Protein AF-J4H2G1-F1 (afdb_monomer_lite)

Sequence (214 aa):
MMHPLAFWAVCFGIFSVEATSQPKVLIASPAALASQYALTTSTSLAFPTATLAPSDTEDFIVSSWNLNAERIEYGSADLAFVPDPFTNASSSTTSSAATASSTPPSPVLRVTYPSGSYSHDTGGAQFYALWNASNSTGAQFTSMLLTYEVAFDSDFDWVKGGKLPGLRGGADAYGCSGGQRANGSNCFSTRVMWRPEGEGEGMSRSCLLLYGAF

Radius of gyration: 25.21 Å; chains: 1; bounding box: 84×79×48 Å

InterPro domains:
  IPR048958 Polysaccharide lyase 14 [PF21294] (106-201)

pLDDT: mean 73.9, std 22.82, range [26.17, 98.12]

Foldseek 3Di:
DDDDDDDDDDDPPPPPPPPDDDPPPPQQDPVRVCVVVVPDDDDDQDADLDKFQLVVQQVCCLVGQQWDVSGWQEQSNQKIFDQDPCPPVVPPDDDDDDPPDPRGHGTDIGWDQDPPADDGRNGGTGTHRDDDPPDPPRDDDQKDKDADDDDDPPPDACDAKDWDDWDKDADAPPAADPPRNDPPHHMHTFIWMAGGPRRIDGDDDNIDIGRDDD

Structure (mmCIF, N/CA/C/O backbone):
data_AF-J4H2G1-F1
#
_entry.id   AF-J4H2G1-F1
#
loop_
_atom_site.group_PDB
_atom_site.id
_atom_site.type_symbol
_atom_site.label_atom_id
_atom_site.label_alt_id
_atom_site.label_comp_id
_atom_site.label_asym_id
_atom_site.label_entity_id
_atom_site.label_seq_id
_atom_site.pdbx_PDB_ins_code
_atom_site.Cartn_x
_atom_site.Cartn_y
_atom_site.Cartn_z
_atom_site.occupancy
_atom_site.B_iso_or_equiv
_atom_site.auth_seq_id
_atom_site.auth_comp_id
_atom_site.auth_asym_id
_atom_site.auth_atom_id
_atom_site.pdbx_PDB_model_num
ATOM 1 N N . MET A 1 1 ? 60.837 -55.707 32.747 1.00 42.81 1 MET A N 1
ATOM 2 C CA . MET A 1 1 ? 60.857 -54.236 32.888 1.00 42.81 1 MET A CA 1
ATOM 3 C C . MET A 1 1 ? 59.511 -53.730 32.377 1.00 42.81 1 MET A C 1
ATOM 5 O O . MET A 1 1 ? 59.323 -53.584 31.178 1.00 42.81 1 MET A O 1
ATOM 9 N N . MET A 1 2 ? 58.520 -53.675 33.270 1.00 34.34 2 MET A N 1
ATOM 10 C CA . MET A 1 2 ? 57.122 -53.361 32.950 1.00 34.34 2 MET A CA 1
ATOM 11 C C . MET A 1 2 ? 56.914 -51.859 33.155 1.00 34.34 2 MET A C 1
ATOM 13 O O . MET A 1 2 ? 57.242 -51.346 34.221 1.00 34.34 2 MET A O 1
ATOM 17 N N . HIS A 1 3 ? 56.427 -51.166 32.128 1.00 36.00 3 HIS A N 1
ATOM 18 C CA . HIS A 1 3 ? 56.081 -49.747 32.204 1.00 36.00 3 HIS A CA 1
ATOM 19 C C . HIS A 1 3 ? 54.625 -49.598 32.677 1.00 36.00 3 HIS A C 1
ATOM 21 O O . HIS A 1 3 ? 53.775 -50.376 32.235 1.00 36.00 3 HIS A O 1
ATOM 27 N N . PRO A 1 4 ? 54.314 -48.636 33.561 1.00 38.31 4 PRO A N 1
ATOM 28 C CA . PRO A 1 4 ? 52.957 -48.423 34.048 1.00 38.31 4 PRO A CA 1
ATOM 29 C C . PRO A 1 4 ? 52.077 -47.775 32.969 1.00 38.31 4 PRO A C 1
ATOM 31 O O . PRO A 1 4 ? 52.453 -46.775 32.358 1.00 38.31 4 PRO A O 1
ATOM 34 N N . LEU A 1 5 ? 50.887 -48.339 32.758 1.00 36.03 5 LEU A N 1
ATOM 35 C CA . LEU A 1 5 ? 49.811 -47.730 31.977 1.00 36.03 5 LEU A CA 1
ATOM 36 C C . LEU A 1 5 ? 49.091 -46.697 32.855 1.00 36.03 5 LEU A C 1
ATOM 38 O O . LEU A 1 5 ? 48.520 -47.043 33.888 1.00 36.03 5 LEU A O 1
ATOM 42 N N . ALA A 1 6 ? 49.132 -45.429 32.450 1.00 38.03 6 ALA A N 1
ATOM 43 C CA . ALA A 1 6 ? 48.374 -44.356 33.080 1.00 38.03 6 ALA A CA 1
ATOM 44 C C . ALA A 1 6 ? 46.902 -44.424 32.640 1.00 38.03 6 ALA A C 1
ATOM 46 O O . ALA A 1 6 ? 46.594 -44.315 31.454 1.00 38.03 6 ALA A O 1
ATOM 47 N N . PHE A 1 7 ? 45.992 -44.586 33.600 1.00 30.78 7 PHE A N 1
ATOM 48 C CA . PHE A 1 7 ? 44.554 -44.424 33.397 1.00 30.78 7 PHE A CA 1
ATOM 49 C C . PHE A 1 7 ? 44.217 -42.933 33.286 1.00 30.78 7 PHE A C 1
ATOM 51 O O . PHE A 1 7 ? 44.461 -42.175 34.222 1.00 30.78 7 PHE A O 1
ATOM 58 N N . TRP A 1 8 ? 43.625 -42.516 32.168 1.00 31.25 8 TRP A N 1
ATOM 59 C CA . TRP A 1 8 ? 42.952 -41.222 32.053 1.00 31.25 8 TRP A CA 1
ATOM 60 C C . TRP A 1 8 ? 41.447 -41.457 32.181 1.00 31.25 8 TRP A C 1
ATOM 62 O O . TRP A 1 8 ? 40.825 -42.064 31.311 1.00 31.25 8 TRP A O 1
ATOM 72 N N . ALA A 1 9 ? 40.867 -41.007 33.292 1.00 34.28 9 ALA A N 1
ATOM 73 C CA . ALA A 1 9 ? 39.424 -40.947 33.466 1.00 34.28 9 ALA A CA 1
ATOM 74 C C . ALA A 1 9 ? 38.876 -39.793 32.614 1.00 34.28 9 ALA A C 1
ATOM 76 O O . ALA A 1 9 ? 39.147 -38.626 32.891 1.00 34.28 9 ALA A O 1
ATOM 77 N N . VAL A 1 10 ? 38.117 -40.109 31.565 1.00 35.47 10 VAL A N 1
ATOM 78 C CA . VAL A 1 10 ? 37.341 -39.110 30.824 1.00 35.47 10 VAL A CA 1
ATOM 79 C C . VAL A 1 10 ? 36.051 -38.871 31.606 1.00 35.47 10 VAL A C 1
ATOM 81 O O . VAL A 1 10 ? 35.150 -39.708 31.602 1.00 35.47 10 VAL A O 1
ATOM 84 N N . CYS A 1 11 ? 35.968 -37.743 32.313 1.00 32.41 11 CYS A N 1
ATOM 85 C CA . CYS A 1 11 ? 34.707 -37.267 32.873 1.00 32.41 11 CYS A CA 1
ATOM 86 C C . CYS A 1 11 ? 33.744 -36.937 31.725 1.00 32.41 11 CYS A C 1
ATOM 88 O O . CYS A 1 11 ? 33.940 -35.957 31.008 1.00 32.41 11 CYS A O 1
ATOM 90 N N . PHE A 1 12 ? 32.682 -37.727 31.571 1.00 33.88 12 PHE A N 1
ATOM 91 C CA . PHE A 1 12 ? 31.509 -37.322 30.802 1.00 33.88 12 PHE A CA 1
ATOM 92 C C . PHE A 1 12 ? 30.766 -36.243 31.595 1.00 33.88 12 PHE A C 1
ATOM 94 O O . PHE A 1 12 ? 29.957 -36.537 32.473 1.00 33.88 12 PHE A O 1
ATOM 101 N N . GLY A 1 13 ? 31.074 -34.978 31.313 1.00 32.09 13 GLY A N 1
ATOM 102 C CA . GLY A 1 13 ? 30.243 -33.862 31.743 1.00 32.09 13 GLY A CA 1
ATOM 103 C C . GLY A 1 13 ? 28.931 -33.897 30.967 1.00 32.09 13 GLY A C 1
ATOM 104 O O . GLY A 1 13 ? 28.903 -33.566 29.784 1.00 32.09 13 GLY A O 1
ATOM 105 N N . ILE A 1 14 ? 27.849 -34.313 31.623 1.00 39.72 14 ILE A N 1
ATOM 106 C CA . ILE A 1 14 ? 26.492 -34.071 31.137 1.00 39.72 14 ILE A CA 1
ATOM 107 C C . ILE A 1 14 ? 26.280 -32.557 31.224 1.00 39.72 14 ILE A C 1
ATOM 109 O O . ILE A 1 14 ? 26.027 -32.017 32.298 1.00 39.72 14 ILE A O 1
ATOM 113 N N . PHE A 1 15 ? 26.427 -31.858 30.100 1.00 33.66 15 PHE A N 1
ATOM 114 C CA . PHE A 1 15 ? 25.895 -30.509 29.969 1.00 33.66 15 PHE A CA 1
ATOM 115 C C . PHE A 1 15 ? 24.380 -30.640 29.835 1.00 33.66 15 PHE A C 1
ATOM 117 O O . PHE A 1 15 ? 23.862 -30.936 28.759 1.00 33.66 15 PHE A O 1
ATOM 124 N N . SER A 1 16 ? 23.666 -30.447 30.943 1.00 36.09 16 SER A N 1
ATOM 125 C CA . SER A 1 16 ? 22.248 -30.111 30.888 1.00 36.09 16 SER A CA 1
ATOM 126 C C . SER A 1 16 ? 22.129 -28.793 30.130 1.00 36.09 16 SER A C 1
ATOM 128 O O . SER A 1 16 ? 22.463 -27.735 30.659 1.00 36.09 16 SER A O 1
ATOM 130 N N . VAL A 1 17 ? 21.702 -28.854 28.868 1.00 40.03 17 VAL A N 1
ATOM 131 C CA . VAL A 1 17 ? 21.223 -27.673 28.151 1.00 40.03 17 VAL A CA 1
ATOM 132 C C . VAL A 1 17 ? 19.886 -27.328 28.786 1.00 40.03 17 VAL A C 1
ATOM 134 O O . VAL A 1 17 ? 18.844 -27.884 28.447 1.00 40.03 17 VAL A O 1
ATOM 137 N N . GLU A 1 18 ? 19.943 -26.466 29.791 1.00 40.34 18 GLU A N 1
ATOM 138 C CA . GLU A 1 18 ? 18.767 -25.819 30.339 1.00 40.34 18 GLU A CA 1
ATOM 139 C C . GLU A 1 18 ? 18.151 -25.005 29.198 1.00 40.34 18 GLU A C 1
ATOM 141 O O . GLU A 1 18 ? 18.805 -24.134 28.616 1.00 40.34 18 GLU A O 1
ATOM 146 N N . ALA A 1 19 ? 16.932 -25.376 28.800 1.00 43.78 19 ALA A N 1
ATOM 147 C CA . ALA A 1 19 ? 16.177 -24.688 27.768 1.00 43.78 19 ALA A CA 1
ATOM 148 C C . ALA A 1 19 ? 15.958 -23.246 28.232 1.00 43.78 19 ALA A C 1
ATOM 150 O O . ALA A 1 19 ? 15.038 -22.945 28.991 1.00 43.78 19 ALA A O 1
ATOM 151 N N . THR A 1 20 ? 16.849 -22.356 27.805 1.00 40.06 20 THR A N 1
ATOM 152 C CA . THR A 1 20 ? 16.687 -20.925 27.993 1.00 40.06 20 THR A CA 1
ATOM 153 C C . THR A 1 20 ? 15.426 -20.568 27.230 1.00 40.06 20 THR A C 1
ATOM 155 O O . THR A 1 20 ? 15.331 -20.793 26.020 1.00 40.06 20 THR A O 1
ATOM 158 N N . SER A 1 21 ? 14.419 -20.089 27.958 1.00 47.81 21 SER A N 1
ATOM 159 C CA . SER A 1 21 ? 13.243 -19.482 27.360 1.00 47.81 21 SER A CA 1
ATOM 160 C C . SER A 1 21 ? 13.722 -18.514 26.283 1.00 47.81 21 SER A C 1
ATOM 162 O O . SER A 1 21 ? 14.571 -17.656 26.536 1.00 47.81 21 SER A O 1
ATOM 164 N N . GLN A 1 22 ? 13.232 -18.712 25.057 1.00 45.78 22 GLN A N 1
ATOM 165 C CA . GLN A 1 22 ? 13.474 -17.789 23.954 1.00 45.78 22 GLN A CA 1
ATOM 166 C C . GLN A 1 22 ? 13.241 -16.371 24.490 1.00 45.78 22 GLN A C 1
ATOM 168 O O . GLN A 1 22 ? 12.189 -16.146 25.106 1.00 45.78 22 GLN A O 1
ATOM 173 N N . PRO A 1 23 ? 14.197 -15.433 24.348 1.00 43.44 23 PRO A N 1
ATOM 174 C CA . PRO A 1 23 ? 13.987 -14.087 24.840 1.00 43.44 23 PRO A CA 1
ATOM 175 C C . PRO A 1 23 ? 12.703 -13.582 24.193 1.00 43.44 23 PRO A C 1
ATOM 177 O O . PRO A 1 23 ? 12.588 -13.567 22.968 1.00 43.44 23 PRO A O 1
ATOM 180 N N . LYS A 1 24 ? 11.716 -13.221 25.020 1.00 40.34 24 LYS A N 1
ATOM 181 C CA . LYS A 1 24 ? 10.515 -12.518 24.577 1.00 40.34 24 LYS A CA 1
ATOM 182 C C . LYS A 1 24 ? 11.009 -11.279 23.842 1.00 40.34 24 LYS A C 1
ATOM 184 O O . LYS A 1 24 ? 11.444 -10.321 24.478 1.00 40.34 24 LYS A O 1
ATOM 189 N N . VAL A 1 25 ? 11.030 -11.341 22.514 1.00 43.75 25 VAL A N 1
ATOM 190 C CA . VAL A 1 25 ? 11.482 -10.239 21.672 1.00 43.75 25 VAL A CA 1
ATOM 191 C C . VAL A 1 25 ? 10.508 -9.102 21.936 1.00 43.75 25 VAL A C 1
ATOM 193 O O . VAL A 1 25 ? 9.356 -9.147 21.513 1.00 43.75 25 VAL A O 1
ATOM 196 N N . LEU A 1 26 ? 10.941 -8.114 22.715 1.00 50.00 26 LEU A N 1
ATOM 197 C CA . LEU A 1 26 ? 10.191 -6.884 22.897 1.00 50.00 26 LEU A CA 1
ATOM 198 C C . LEU A 1 26 ? 10.210 -6.175 21.544 1.00 50.00 26 LEU A C 1
ATOM 200 O O . LEU A 1 26 ? 11.212 -5.571 21.165 1.00 50.00 26 LEU A O 1
ATOM 204 N N . ILE A 1 27 ? 9.125 -6.315 20.783 1.00 59.94 27 ILE A N 1
ATOM 205 C CA . ILE A 1 27 ? 8.899 -5.511 19.586 1.00 59.94 27 ILE A CA 1
ATOM 206 C C . ILE A 1 27 ? 8.795 -4.067 20.079 1.00 59.94 27 ILE A C 1
ATOM 208 O O . ILE A 1 27 ? 7.843 -3.709 20.772 1.00 59.94 27 ILE A O 1
ATOM 212 N N . ALA A 1 28 ? 9.818 -3.259 19.802 1.00 76.06 28 ALA A N 1
ATOM 213 C CA . ALA A 1 28 ? 9.778 -1.839 20.112 1.00 76.06 28 ALA A CA 1
ATOM 214 C C . ALA A 1 28 ? 8.602 -1.211 19.352 1.00 76.06 28 ALA A C 1
ATOM 216 O O . ALA A 1 28 ? 8.393 -1.505 18.174 1.00 76.06 28 ALA A O 1
ATOM 217 N N . SER A 1 29 ? 7.816 -0.370 20.025 1.00 85.06 29 SER A N 1
ATOM 218 C CA . SER A 1 29 ? 6.710 0.317 19.362 1.00 85.06 29 SER A CA 1
ATOM 219 C C . SER A 1 29 ? 7.245 1.224 18.245 1.00 85.06 29 SER A C 1
ATOM 221 O O . SER A 1 29 ? 8.380 1.708 18.341 1.00 85.06 29 SER A O 1
ATOM 223 N N . PRO A 1 30 ? 6.438 1.528 17.213 1.00 86.00 30 PRO A N 1
ATOM 224 C CA . PRO A 1 30 ? 6.823 2.486 16.178 1.00 86.00 30 PRO A CA 1
ATOM 225 C C . PRO A 1 30 ? 7.343 3.813 16.750 1.00 86.00 30 PRO A C 1
ATOM 227 O O . PRO A 1 30 ? 8.352 4.331 16.287 1.00 86.00 30 PRO A O 1
ATOM 230 N N . ALA A 1 31 ? 6.717 4.319 17.819 1.00 86.69 31 ALA A N 1
ATOM 231 C CA . ALA A 1 31 ? 7.136 5.542 18.503 1.00 86.69 31 ALA A CA 1
ATOM 232 C C . ALA A 1 31 ? 8.496 5.409 19.215 1.00 86.69 31 ALA A C 1
ATOM 234 O O . ALA A 1 31 ? 9.297 6.346 19.200 1.00 86.69 31 ALA A O 1
ATOM 235 N N . ALA A 1 32 ? 8.779 4.248 19.817 1.00 88.19 32 ALA A N 1
ATOM 236 C CA . ALA A 1 32 ? 10.076 3.978 20.433 1.00 88.19 32 ALA A CA 1
ATOM 237 C C . ALA A 1 32 ? 11.188 3.925 19.375 1.00 88.19 32 ALA A C 1
ATOM 239 O O . ALA A 1 32 ? 12.243 4.523 19.572 1.00 88.19 32 ALA A O 1
ATOM 240 N N . LEU A 1 33 ? 10.927 3.282 18.231 1.00 88.94 33 LEU A N 1
ATOM 241 C CA . LEU A 1 33 ? 11.869 3.225 17.109 1.00 88.94 33 LEU A CA 1
ATOM 242 C C . LEU A 1 33 ? 12.067 4.614 16.494 1.00 88.94 33 LEU A C 1
ATOM 244 O O . LEU A 1 33 ? 13.200 5.058 16.347 1.00 88.94 33 LEU A O 1
ATOM 248 N N . ALA A 1 34 ? 10.993 5.360 16.235 1.00 89.75 34 ALA A N 1
ATOM 249 C CA . ALA A 1 34 ? 11.094 6.733 15.744 1.00 89.75 34 ALA A CA 1
ATOM 250 C C . ALA A 1 34 ? 11.956 7.613 16.666 1.00 89.75 34 ALA A C 1
ATOM 252 O O . ALA A 1 34 ? 12.841 8.320 16.186 1.00 89.75 34 ALA A O 1
ATOM 253 N N . SER A 1 35 ? 11.767 7.502 17.985 1.00 89.38 35 SER A N 1
ATOM 254 C CA . SER A 1 35 ? 12.574 8.230 18.972 1.00 89.38 35 SER A CA 1
ATOM 255 C C . SER A 1 35 ? 14.040 7.788 18.960 1.00 89.38 35 SER A C 1
ATOM 257 O O . SER A 1 35 ? 14.936 8.629 18.981 1.00 89.38 35 SER A O 1
ATOM 259 N N . GLN A 1 36 ? 14.296 6.478 18.881 1.00 91.50 36 GLN A N 1
ATOM 260 C CA . GLN A 1 36 ? 15.646 5.907 18.832 1.00 91.50 36 GLN A CA 1
ATOM 261 C C . GLN A 1 36 ? 16.444 6.397 17.616 1.00 91.50 36 GLN A C 1
ATOM 263 O O . GLN A 1 36 ? 17.645 6.636 17.731 1.00 91.50 36 GLN A O 1
ATOM 268 N N . TYR A 1 37 ? 15.785 6.557 16.467 1.00 87.50 37 TYR A N 1
ATOM 269 C CA . TYR A 1 37 ? 16.408 7.000 15.216 1.00 87.50 37 TYR A CA 1
ATOM 270 C C . TYR A 1 37 ? 16.250 8.502 14.950 1.00 87.50 37 TYR A C 1
ATOM 272 O O . TYR A 1 37 ? 16.534 8.953 13.842 1.00 87.50 37 TYR A O 1
ATOM 280 N N . ALA A 1 38 ? 15.813 9.273 15.953 1.00 91.75 38 ALA A N 1
ATOM 281 C CA . ALA A 1 38 ? 15.605 10.717 15.858 1.00 91.75 38 ALA A CA 1
ATOM 282 C C . ALA A 1 38 ? 14.729 11.139 14.656 1.00 91.75 38 ALA A C 1
ATOM 284 O O . ALA A 1 38 ? 14.970 12.170 14.028 1.00 91.75 38 ALA A O 1
ATOM 285 N N . LEU A 1 39 ? 13.701 10.346 14.330 1.00 88.56 39 LEU A N 1
ATOM 286 C CA . LEU A 1 39 ? 12.728 10.686 13.293 1.00 88.56 39 LEU A CA 1
ATOM 287 C C . LEU A 1 39 ? 11.792 11.777 13.825 1.00 88.56 39 LEU A C 1
ATOM 289 O O . LEU A 1 39 ? 11.062 11.571 14.792 1.00 88.56 39 LEU A O 1
ATOM 293 N N . THR A 1 40 ? 11.829 12.953 13.204 1.00 86.62 40 THR A N 1
ATOM 294 C CA . THR A 1 40 ? 11.190 14.172 13.733 1.00 86.62 40 THR A CA 1
ATOM 295 C C . THR A 1 40 ? 9.801 14.450 13.176 1.00 86.62 40 THR A C 1
ATOM 297 O O . THR A 1 40 ? 9.081 15.286 13.715 1.00 86.62 40 THR A O 1
ATOM 300 N N . THR A 1 41 ? 9.420 13.780 12.090 1.00 86.62 41 THR A N 1
ATOM 301 C CA . THR A 1 41 ? 8.132 13.982 11.420 1.00 86.62 41 THR A CA 1
ATOM 302 C C . THR A 1 41 ? 7.445 12.634 11.246 1.00 86.62 41 THR A C 1
ATOM 304 O O . THR A 1 41 ? 8.103 11.624 11.005 1.00 86.62 41 THR A O 1
ATOM 307 N N . SER A 1 42 ? 6.119 12.620 11.359 1.00 86.62 42 SER A N 1
ATOM 308 C CA . SER A 1 42 ? 5.281 11.452 11.089 1.00 86.62 42 SER A CA 1
ATOM 309 C C . SER A 1 42 ? 4.063 11.867 10.270 1.00 86.62 42 SER A C 1
ATOM 311 O O . SER A 1 42 ? 3.660 13.030 10.290 1.00 86.62 42 SER A O 1
ATOM 313 N N . THR A 1 43 ? 3.505 10.917 9.531 1.00 87.69 43 THR A N 1
ATOM 314 C CA . THR A 1 43 ? 2.241 11.061 8.812 1.00 87.69 43 THR A CA 1
ATOM 315 C C . THR A 1 43 ? 1.563 9.695 8.729 1.00 87.69 43 THR A C 1
ATOM 317 O O . THR A 1 43 ? 2.200 8.667 8.975 1.00 87.69 43 THR A O 1
ATOM 320 N N . SER A 1 44 ? 0.287 9.677 8.367 1.00 90.38 44 SER A N 1
ATOM 321 C CA . SER A 1 44 ? -0.473 8.462 8.088 1.00 90.38 44 SER A CA 1
ATOM 322 C C . SER A 1 44 ? -1.365 8.660 6.867 1.00 90.38 44 SER A C 1
ATOM 324 O O . SER A 1 44 ? -1.747 9.779 6.525 1.00 90.38 44 SER A O 1
ATOM 326 N N . LEU A 1 45 ? -1.699 7.557 6.199 1.00 92.19 45 LEU A N 1
ATOM 327 C CA . LEU A 1 45 ? -2.740 7.557 5.179 1.00 92.19 45 LEU A CA 1
ATOM 328 C C . LEU A 1 45 ? -4.092 7.597 5.891 1.00 92.19 45 LEU A C 1
ATOM 330 O O . LEU A 1 45 ? -4.392 6.715 6.694 1.00 92.19 45 LEU A O 1
ATOM 334 N N . ALA A 1 46 ? -4.883 8.638 5.642 1.00 92.06 46 ALA A N 1
ATOM 335 C CA . ALA A 1 46 ? -6.188 8.790 6.274 1.00 92.06 46 ALA A CA 1
ATOM 336 C C . ALA A 1 46 ? -7.164 7.732 5.743 1.0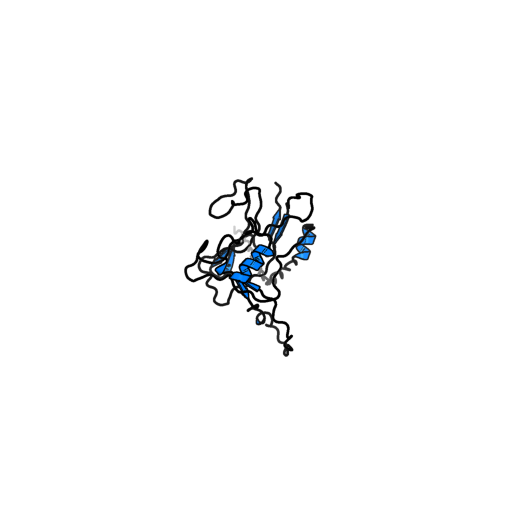0 92.06 46 ALA A C 1
ATOM 338 O O . ALA A 1 46 ? -7.242 7.517 4.538 1.00 92.06 46 ALA A O 1
ATOM 339 N N . PHE A 1 47 ? -7.910 7.078 6.629 1.00 94.69 47 PHE A N 1
ATOM 340 C CA . PHE A 1 47 ? -8.950 6.116 6.254 1.00 94.69 47 PHE A CA 1
ATOM 341 C C . PHE A 1 47 ? -10.326 6.798 6.312 1.00 94.69 47 PHE A C 1
ATOM 343 O O . PHE A 1 47 ? -10.510 7.722 7.114 1.00 94.69 47 PHE A O 1
ATOM 350 N N . PRO A 1 48 ? -11.298 6.381 5.482 1.00 94.81 48 PRO A N 1
ATOM 351 C CA . PRO A 1 48 ? -12.654 6.903 5.554 1.00 94.81 48 PRO A CA 1
ATOM 352 C C . PRO A 1 48 ? -13.341 6.428 6.839 1.00 94.81 48 PRO A C 1
ATOM 354 O O . PRO A 1 48 ? -12.960 5.431 7.452 1.00 94.81 48 PRO A O 1
ATOM 357 N N . THR A 1 49 ? -14.401 7.124 7.242 1.00 92.81 49 THR A N 1
ATOM 358 C CA . THR A 1 49 ? -15.215 6.746 8.411 1.00 92.81 49 THR A CA 1
ATOM 359 C C . THR A 1 49 ? -16.273 5.687 8.095 1.00 92.81 49 THR A C 1
ATOM 361 O O . THR A 1 49 ? -16.893 5.152 9.012 1.00 92.81 49 THR A O 1
ATOM 364 N N . ALA A 1 50 ? -16.488 5.380 6.815 1.00 94.19 50 ALA A N 1
ATOM 365 C CA . ALA A 1 50 ? -17.454 4.402 6.330 1.00 94.19 50 ALA A CA 1
ATOM 366 C C . ALA A 1 50 ? -16.838 3.516 5.240 1.00 94.19 50 ALA A C 1
ATOM 368 O O . ALA A 1 50 ? -15.834 3.868 4.622 1.00 94.19 50 ALA A O 1
ATOM 369 N N . THR A 1 51 ? -17.449 2.356 5.016 1.00 96.38 51 THR A N 1
ATOM 370 C CA . THR A 1 51 ? -17.080 1.448 3.927 1.00 96.38 51 THR A CA 1
ATOM 371 C C . THR A 1 51 ? -17.347 2.099 2.577 1.00 96.38 51 THR A C 1
ATOM 373 O O . THR A 1 51 ? -18.367 2.771 2.423 1.00 96.38 51 THR A O 1
ATOM 376 N N . LEU A 1 52 ? -16.488 1.844 1.598 1.00 97.88 52 LEU A N 1
ATOM 377 C CA . LEU A 1 52 ? -16.577 2.400 0.253 1.00 97.88 52 LEU A CA 1
ATOM 378 C C . LEU A 1 52 ? -16.523 1.266 -0.773 1.00 97.88 52 LEU A C 1
ATOM 380 O O . LEU A 1 52 ? -15.709 0.347 -0.657 1.00 97.88 52 LEU A O 1
ATOM 384 N N . ALA A 1 53 ? -17.391 1.336 -1.784 1.00 97.88 53 ALA A N 1
ATOM 385 C CA . ALA A 1 53 ? -17.313 0.465 -2.954 1.00 97.88 53 ALA A CA 1
ATOM 386 C C . ALA A 1 53 ? -16.040 0.779 -3.774 1.00 97.88 53 ALA A C 1
ATOM 388 O O . ALA A 1 53 ? -15.403 1.803 -3.517 1.00 97.88 53 ALA A O 1
ATOM 389 N N . PRO A 1 54 ? -15.647 -0.054 -4.756 1.00 97.00 54 PRO A N 1
ATOM 390 C CA . PRO A 1 54 ? -14.400 0.165 -5.490 1.00 97.00 54 PRO A CA 1
ATOM 391 C C . PRO A 1 54 ? -14.271 1.534 -6.169 1.00 97.00 54 PRO A C 1
ATOM 393 O O . PRO A 1 54 ? -13.237 2.177 -6.018 1.00 97.00 54 PRO A O 1
ATOM 396 N N . SER A 1 55 ? -15.327 2.032 -6.827 1.00 96.25 55 SER A N 1
ATOM 397 C CA . SER A 1 55 ? -15.314 3.371 -7.445 1.00 96.25 55 SER A CA 1
ATOM 398 C C . SER A 1 55 ? -15.068 4.476 -6.417 1.00 96.25 55 SER A C 1
ATOM 400 O O . SER A 1 55 ? -14.184 5.308 -6.587 1.00 96.25 55 SER A O 1
ATOM 402 N N . ASP A 1 56 ? -15.795 4.434 -5.301 1.00 98.12 56 ASP A N 1
ATOM 403 C CA . ASP A 1 56 ? -15.699 5.454 -4.254 1.00 98.12 56 ASP A CA 1
ATOM 404 C C . ASP A 1 56 ? -14.367 5.343 -3.490 1.00 98.12 56 ASP A C 1
ATOM 406 O O . ASP A 1 56 ? -13.846 6.325 -2.965 1.00 98.12 56 ASP A O 1
ATOM 410 N N . THR A 1 57 ? -13.803 4.133 -3.426 1.00 98.12 57 THR A N 1
ATOM 411 C CA . THR A 1 57 ? -12.483 3.862 -2.845 1.00 98.12 57 THR A CA 1
ATOM 412 C C . THR A 1 57 ? -11.380 4.485 -3.690 1.00 98.12 57 THR A C 1
ATOM 414 O O . THR A 1 57 ? -10.473 5.099 -3.129 1.00 98.12 57 THR A O 1
ATOM 417 N N . GLU A 1 58 ? -11.458 4.360 -5.017 1.00 97.56 58 GLU A N 1
ATOM 418 C CA . GLU A 1 58 ? -10.536 5.022 -5.941 1.00 97.56 58 GLU A CA 1
ATOM 419 C C . GLU A 1 58 ? -10.586 6.543 -5.767 1.00 97.56 58 GLU A C 1
ATOM 421 O O . GLU A 1 58 ? -9.548 7.152 -5.489 1.00 97.56 58 GLU A O 1
ATOM 426 N N . ASP A 1 59 ? -11.782 7.136 -5.815 1.00 97.88 59 ASP A N 1
ATOM 427 C CA . ASP A 1 59 ? -11.975 8.580 -5.636 1.00 97.88 59 ASP A CA 1
ATOM 428 C C . ASP A 1 59 ? -11.414 9.070 -4.289 1.00 97.88 59 ASP A C 1
ATOM 430 O O . ASP A 1 59 ? -10.715 10.090 -4.211 1.00 97.88 59 ASP A O 1
ATOM 434 N N . PHE A 1 60 ? -11.672 8.327 -3.208 1.00 97.94 60 PHE A N 1
ATOM 435 C CA . PHE A 1 60 ? -11.159 8.652 -1.879 1.00 97.94 60 PHE A CA 1
ATOM 436 C C . PHE A 1 60 ? -9.629 8.578 -1.812 1.00 97.94 60 PHE A C 1
ATOM 438 O O . PHE A 1 60 ? -8.988 9.508 -1.319 1.00 97.94 60 PHE A O 1
ATOM 445 N N . ILE A 1 61 ? -9.029 7.490 -2.302 1.00 96.88 61 ILE A N 1
ATOM 446 C CA . ILE A 1 61 ? -7.576 7.289 -2.258 1.00 96.88 61 ILE A CA 1
ATOM 447 C C . ILE A 1 61 ? -6.866 8.363 -3.089 1.00 96.88 61 ILE A C 1
ATOM 449 O O . ILE A 1 61 ? -5.922 8.989 -2.600 1.00 96.88 61 ILE A O 1
ATOM 453 N N . VAL A 1 62 ? -7.330 8.616 -4.316 1.00 96.06 62 VAL A N 1
ATOM 454 C CA . VAL A 1 62 ? -6.732 9.615 -5.214 1.00 96.06 62 VAL A CA 1
ATOM 455 C C . VAL A 1 62 ? -6.791 11.012 -4.596 1.00 96.06 62 VAL A C 1
ATOM 457 O O . VAL A 1 62 ? -5.793 11.732 -4.623 1.00 96.06 62 VAL A O 1
ATOM 460 N N . SER A 1 63 ? -7.916 11.374 -3.972 1.00 95.44 63 SER A N 1
ATOM 461 C CA . SER A 1 63 ? -8.085 12.690 -3.342 1.00 95.44 63 SER A CA 1
ATOM 462 C C . SER A 1 63 ? -7.368 12.845 -1.995 1.00 95.44 63 SER A C 1
ATOM 464 O O . SER A 1 63 ? -6.997 13.963 -1.635 1.00 95.44 63 SER A O 1
ATOM 466 N N . SER A 1 64 ? -7.150 11.757 -1.248 1.00 93.44 64 SER A N 1
ATOM 467 C CA . SER A 1 64 ? -6.699 11.833 0.152 1.00 93.44 64 SER A CA 1
ATOM 468 C C . SER A 1 64 ? -5.245 11.419 0.377 1.00 93.44 64 SER A C 1
ATOM 470 O O . SER A 1 64 ? -4.648 11.823 1.375 1.00 93.44 64 SER A O 1
ATOM 472 N N . TRP A 1 65 ? -4.662 10.581 -0.488 1.00 93.44 65 TRP A N 1
ATOM 473 C CA . TRP A 1 65 ? -3.364 9.930 -0.223 1.00 93.44 65 TRP A CA 1
ATOM 474 C C . TRP A 1 65 ? -2.177 10.553 -0.966 1.00 93.44 65 TRP A C 1
ATOM 476 O O . TRP A 1 65 ? -1.072 10.012 -0.902 1.00 93.44 65 TRP A O 1
ATOM 486 N N . ASN A 1 66 ? -2.383 11.696 -1.635 1.00 91.50 66 ASN A N 1
ATOM 487 C CA . ASN A 1 66 ? -1.351 12.436 -2.374 1.00 91.50 66 ASN A CA 1
ATOM 488 C C . ASN A 1 66 ? -0.526 11.513 -3.290 1.00 91.50 66 ASN A C 1
ATOM 490 O O . ASN A 1 66 ? 0.684 11.328 -3.116 1.00 91.50 66 ASN A O 1
ATOM 494 N N . LEU A 1 67 ? -1.209 10.852 -4.224 1.00 91.19 67 LEU A N 1
ATOM 495 C CA . LEU A 1 67 ? -0.579 9.862 -5.086 1.00 91.19 67 LEU A CA 1
ATOM 496 C C . LEU A 1 67 ? 0.311 10.511 -6.151 1.00 91.19 67 LEU A C 1
ATOM 498 O O . LEU A 1 67 ? -0.000 11.563 -6.707 1.00 91.19 67 LEU A O 1
ATOM 502 N N . ASN A 1 68 ? 1.410 9.838 -6.486 1.00 87.56 68 ASN A N 1
ATOM 503 C CA . ASN A 1 68 ? 2.233 10.188 -7.633 1.00 87.56 68 ASN A CA 1
ATOM 504 C C . ASN A 1 68 ? 1.381 10.179 -8.901 1.00 87.56 68 ASN A C 1
ATOM 506 O O . ASN A 1 68 ? 0.719 9.184 -9.197 1.00 87.56 68 ASN A O 1
ATOM 510 N N . ALA A 1 69 ? 1.444 11.274 -9.658 1.00 88.62 69 ALA A N 1
ATOM 511 C CA . ALA A 1 69 ? 0.636 11.479 -10.854 1.00 88.62 69 ALA A CA 1
ATOM 512 C C . ALA A 1 69 ? -0.880 11.294 -10.625 1.00 88.62 69 ALA A C 1
ATOM 514 O O . ALA A 1 69 ? -1.586 10.926 -11.562 1.00 88.62 69 ALA A O 1
ATOM 515 N N . GLU A 1 70 ? -1.337 11.539 -9.388 1.00 92.62 70 GLU A N 1
ATOM 516 C CA . GLU A 1 70 ? -2.748 11.649 -8.996 1.00 92.62 70 GLU A CA 1
ATOM 517 C C . GLU A 1 70 ? -3.603 10.451 -9.436 1.00 92.62 70 GLU A C 1
ATOM 519 O O . GLU A 1 70 ? -4.757 10.601 -9.825 1.00 92.62 70 GLU A O 1
ATOM 524 N N . ARG A 1 71 ? -3.030 9.240 -9.401 1.00 93.75 71 ARG A N 1
ATOM 525 C CA . ARG A 1 71 ? -3.738 8.023 -9.811 1.00 93.75 71 ARG A CA 1
ATOM 526 C C . ARG A 1 71 ? -3.278 6.777 -9.068 1.00 93.75 71 ARG A C 1
ATOM 528 O O . ARG A 1 71 ? -2.130 6.683 -8.626 1.00 93.75 71 ARG A O 1
ATOM 535 N N . ILE A 1 72 ? -4.153 5.778 -9.050 1.00 94.62 72 ILE A N 1
ATOM 536 C CA . ILE A 1 72 ? -3.772 4.378 -8.852 1.00 94.62 72 ILE A CA 1
ATOM 537 C C . ILE A 1 72 ? -3.221 3.868 -10.188 1.00 94.62 72 ILE A C 1
ATOM 539 O O . ILE A 1 72 ? -3.806 4.118 -11.237 1.00 94.62 72 ILE A O 1
ATOM 543 N N . GLU A 1 73 ? -2.055 3.220 -10.185 1.00 92.50 73 GLU A N 1
ATOM 544 C CA . GLU A 1 73 ? -1.431 2.766 -11.432 1.00 92.50 73 GLU A CA 1
ATOM 545 C C . GLU A 1 73 ? -2.197 1.597 -12.042 1.00 92.50 73 GLU A C 1
ATOM 547 O O . GLU A 1 73 ? -2.448 1.625 -13.241 1.00 92.50 73 GLU A O 1
ATOM 552 N N . TYR A 1 74 ? -2.568 0.618 -11.211 1.00 92.81 74 TYR A N 1
ATOM 553 C CA . TYR A 1 74 ? -3.253 -0.614 -11.602 1.00 92.81 74 TYR A CA 1
ATOM 554 C C . TYR A 1 74 ? -4.121 -1.132 -10.448 1.00 92.81 74 TYR A C 1
ATOM 556 O O . TYR A 1 74 ? -3.773 -0.932 -9.276 1.00 92.81 74 TYR A O 1
ATOM 564 N N . GLY A 1 75 ? -5.200 -1.847 -10.780 1.00 94.25 75 GLY A N 1
ATOM 565 C CA . GLY A 1 75 ? -5.994 -2.604 -9.803 1.00 94.25 75 GLY A CA 1
ATOM 566 C C . GLY A 1 75 ? -6.923 -1.780 -8.905 1.00 94.25 75 GLY A C 1
ATOM 567 O O . GLY A 1 75 ? -7.224 -2.199 -7.790 1.00 94.25 75 GLY A O 1
ATOM 568 N N . SER A 1 76 ? -7.398 -0.610 -9.352 1.00 95.12 76 SER A N 1
ATOM 569 C CA . SER A 1 76 ? -8.356 0.185 -8.560 1.00 95.12 76 SER A CA 1
ATOM 570 C C . SER A 1 76 ? -9.660 -0.574 -8.281 1.00 95.12 76 SER A C 1
ATOM 572 O O . SER A 1 76 ? -10.194 -0.501 -7.177 1.00 95.12 76 SER A O 1
ATOM 574 N N . ALA A 1 77 ? -10.113 -1.398 -9.231 1.00 95.50 77 ALA A N 1
ATOM 575 C CA . ALA A 1 77 ? -11.291 -2.254 -9.085 1.00 95.50 77 ALA A CA 1
ATOM 576 C C . ALA A 1 77 ? -11.151 -3.346 -8.004 1.00 95.50 77 ALA A C 1
ATOM 578 O O . ALA A 1 77 ? -12.164 -3.851 -7.518 1.00 95.50 77 ALA A O 1
ATOM 579 N N . ASP A 1 78 ? -9.922 -3.700 -7.615 1.00 96.06 78 ASP A N 1
ATOM 580 C CA . ASP A 1 78 ? -9.645 -4.709 -6.588 1.00 96.06 78 ASP A CA 1
ATOM 581 C C . ASP A 1 78 ? -9.607 -4.121 -5.167 1.00 96.06 78 ASP A C 1
ATOM 583 O O . ASP A 1 78 ? -9.527 -4.876 -4.189 1.00 96.06 78 ASP A O 1
ATOM 587 N N . LEU A 1 79 ? -9.679 -2.793 -5.034 1.00 97.19 79 LEU A N 1
ATOM 588 C CA . LEU A 1 79 ? -9.660 -2.084 -3.759 1.00 97.19 79 LEU A CA 1
ATOM 589 C C . LEU A 1 79 ? -11.072 -1.795 -3.255 1.00 97.19 79 LEU A C 1
ATOM 591 O O . LEU A 1 79 ? -11.947 -1.383 -4.009 1.00 97.19 79 LEU A O 1
ATOM 595 N N . ALA A 1 80 ? -11.287 -1.965 -1.953 1.00 97.94 80 ALA A N 1
ATOM 596 C CA . ALA A 1 80 ? -12.494 -1.490 -1.284 1.00 97.94 80 ALA A CA 1
ATOM 597 C C . ALA A 1 80 ? -12.215 -1.204 0.194 1.00 97.94 80 ALA A C 1
ATOM 599 O O . ALA A 1 80 ? -11.503 -1.975 0.842 1.00 97.94 80 ALA A O 1
ATOM 600 N N . PHE A 1 81 ? -12.826 -0.160 0.756 1.00 97.81 81 PHE A N 1
ATOM 601 C CA . PHE A 1 81 ? -12.909 -0.032 2.212 1.00 97.81 81 PHE A CA 1
ATOM 602 C C . PHE A 1 81 ? -14.077 -0.865 2.736 1.00 97.81 81 PHE A C 1
ATOM 604 O O . PHE A 1 81 ? -15.232 -0.603 2.408 1.00 97.81 81 PHE A O 1
ATOM 611 N N . VAL A 1 82 ? -13.789 -1.866 3.562 1.00 95.56 82 VAL A N 1
ATOM 612 C CA . VAL A 1 82 ? -14.771 -2.843 4.068 1.00 95.56 82 VAL A CA 1
ATOM 613 C C . VAL A 1 82 ? -14.780 -2.860 5.597 1.00 95.56 82 VAL A C 1
ATOM 615 O O . VAL A 1 82 ? -13.836 -2.351 6.202 1.00 95.56 82 VAL A O 1
ATOM 618 N N . PRO A 1 83 ? -15.815 -3.417 6.257 1.00 93.56 83 PRO A N 1
ATOM 619 C CA . PRO A 1 83 ? -15.761 -3.630 7.700 1.00 93.56 83 PRO A CA 1
ATOM 620 C C . PRO A 1 83 ? -14.582 -4.543 8.036 1.00 93.56 83 PRO A C 1
ATOM 622 O O . PRO A 1 83 ? -14.361 -5.511 7.312 1.00 93.56 83 PRO A O 1
ATOM 625 N N . ASP A 1 84 ? -13.860 -4.259 9.119 1.00 89.56 84 ASP A N 1
ATOM 626 C CA . ASP A 1 84 ? -12.751 -5.106 9.566 1.00 89.56 84 ASP A CA 1
ATOM 627 C C . ASP A 1 84 ? -13.234 -6.541 9.886 1.00 89.56 84 ASP A C 1
ATOM 629 O O . ASP A 1 84 ? -13.958 -6.74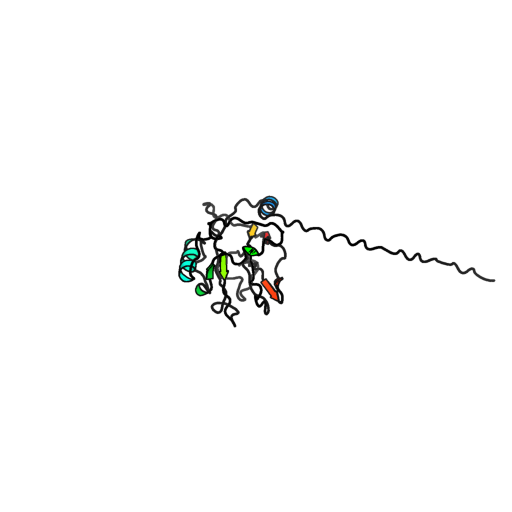6 10.875 1.00 89.56 84 ASP A O 1
ATOM 633 N N . PRO A 1 85 ? -12.852 -7.551 9.074 1.00 86.38 85 PRO A N 1
ATOM 634 C CA . PRO A 1 85 ? -13.301 -8.923 9.274 1.00 86.38 85 PRO A CA 1
ATOM 635 C C . PRO A 1 85 ? -12.545 -9.634 10.410 1.00 86.38 85 PRO A C 1
ATOM 637 O O . PRO A 1 85 ? -12.969 -10.706 10.843 1.00 86.38 85 PRO A O 1
ATOM 640 N N . PHE A 1 86 ? -11.472 -9.040 10.948 1.00 82.88 86 PHE A N 1
ATOM 641 C CA . PHE A 1 86 ? -10.618 -9.627 11.988 1.00 82.88 86 PHE A CA 1
ATOM 642 C C . PHE A 1 86 ? -10.945 -9.131 13.409 1.00 82.88 86 PHE A C 1
ATOM 644 O O . PHE A 1 86 ? -10.283 -9.518 14.375 1.00 82.88 86 PHE A O 1
ATOM 651 N N . THR A 1 87 ? -12.024 -8.360 13.576 1.00 72.19 87 THR A N 1
ATOM 652 C CA . THR A 1 87 ? -12.484 -7.787 14.862 1.00 72.19 87 THR A CA 1
ATOM 653 C C . THR A 1 87 ? -12.755 -8.810 15.973 1.00 72.19 87 THR A C 1
ATOM 655 O O . THR A 1 87 ? -12.721 -8.459 17.152 1.00 72.19 87 THR A O 1
ATOM 658 N N . ASN A 1 88 ? -12.964 -10.086 15.629 1.00 54.28 88 ASN A N 1
ATOM 659 C CA . ASN A 1 88 ? -13.176 -11.182 16.584 1.00 54.28 88 ASN A CA 1
ATOM 660 C C . ASN A 1 88 ? -11.920 -12.030 16.874 1.00 54.28 88 ASN A C 1
ATOM 662 O O . ASN A 1 88 ? -11.982 -12.926 17.713 1.00 54.28 88 ASN A O 1
ATOM 666 N N . ALA A 1 89 ? -10.781 -11.779 16.220 1.00 49.22 89 ALA A N 1
ATOM 667 C CA . ALA A 1 89 ? -9.575 -12.603 16.378 1.00 49.22 89 ALA A CA 1
ATOM 668 C C . ALA A 1 89 ? -8.668 -12.173 17.551 1.00 49.22 89 ALA A C 1
ATOM 670 O O . ALA A 1 89 ? -7.764 -12.911 17.932 1.00 49.22 89 ALA A O 1
ATOM 671 N N . SER A 1 90 ? -8.923 -11.011 18.168 1.00 40.69 90 SER A N 1
ATOM 672 C CA . SER A 1 90 ? -8.141 -10.511 19.315 1.00 40.69 90 SER A CA 1
ATOM 673 C C . SER A 1 90 ? -8.660 -11.001 20.683 1.00 40.69 90 SER A C 1
ATOM 675 O O . SER A 1 90 ? -8.069 -10.728 21.726 1.00 40.69 90 SER A O 1
ATOM 677 N N . SER A 1 91 ? -9.755 -11.768 20.719 1.00 40.78 91 SER A N 1
ATOM 678 C CA . SER A 1 91 ? -10.392 -12.239 21.957 1.00 40.78 91 SER A CA 1
ATOM 679 C C . SER A 1 91 ? -10.190 -13.737 22.218 1.00 40.78 91 SER A C 1
ATOM 681 O O . SER A 1 91 ? -11.103 -14.437 22.645 1.00 40.78 91 SER A O 1
ATOM 683 N N . SER A 1 92 ? -8.959 -14.242 22.087 1.00 37.16 92 SER A N 1
ATOM 684 C CA . SER A 1 92 ? -8.556 -15.506 22.734 1.00 37.16 92 SER A CA 1
ATOM 685 C C . SER A 1 92 ? -8.083 -15.283 24.180 1.00 37.16 92 SER A C 1
ATOM 687 O O . SER A 1 92 ? -7.112 -15.887 24.634 1.00 37.16 92 SER A O 1
ATOM 689 N N . THR A 1 93 ? -8.751 -14.389 24.913 1.00 35.88 93 THR A N 1
ATOM 690 C CA . THR A 1 93 ? -8.667 -14.324 26.375 1.00 35.88 93 THR A CA 1
ATOM 691 C C . THR A 1 93 ? -10.085 -14.251 26.916 1.00 35.88 93 THR A C 1
ATOM 693 O O . THR A 1 93 ? -10.845 -13.337 26.608 1.00 35.88 93 THR A O 1
ATOM 696 N N . THR A 1 94 ? -10.442 -15.264 27.690 1.00 42.16 94 THR A N 1
ATOM 697 C CA . THR A 1 94 ? -11.714 -15.445 28.378 1.00 42.16 94 THR A CA 1
ATOM 698 C C . THR A 1 94 ? -12.140 -14.189 29.141 1.00 42.16 94 THR A C 1
ATOM 700 O O . THR A 1 94 ? -11.697 -13.967 30.263 1.00 42.16 94 THR A O 1
ATOM 703 N N . SER A 1 95 ? -13.056 -13.402 28.579 1.00 39.41 95 SER A N 1
ATOM 704 C CA . SER A 1 95 ? -13.948 -12.555 29.375 1.00 39.41 95 SER A CA 1
ATOM 705 C C . SER A 1 95 ? -15.245 -12.289 28.622 1.00 39.41 95 SER A C 1
ATOM 707 O O . SER A 1 95 ? -15.297 -11.619 27.597 1.00 39.41 95 SER A O 1
ATOM 709 N N . SER A 1 96 ? -16.292 -12.874 29.182 1.00 43.03 96 SER A N 1
ATOM 710 C CA . SER A 1 96 ? -17.707 -12.633 28.951 1.00 43.03 96 SER A CA 1
ATOM 711 C C . SER A 1 96 ? -18.094 -11.148 28.937 1.00 43.03 96 SER A C 1
ATOM 713 O O . SER A 1 96 ? -17.630 -10.382 29.777 1.00 43.03 96 SER A O 1
ATOM 715 N N . ALA A 1 97 ? -19.063 -10.837 28.067 1.00 46.88 97 ALA A N 1
ATOM 716 C CA . ALA A 1 97 ? -19.861 -9.609 27.975 1.00 46.88 97 ALA A CA 1
ATOM 717 C C . ALA A 1 97 ? -19.169 -8.369 27.372 1.00 46.88 97 ALA A C 1
ATOM 719 O O . ALA A 1 97 ? -18.833 -7.417 28.071 1.00 46.88 97 ALA A O 1
ATOM 720 N N . ALA A 1 98 ? -19.082 -8.328 26.038 1.00 40.16 98 ALA A N 1
ATOM 721 C CA . ALA A 1 98 ? -19.002 -7.067 25.308 1.00 40.16 98 ALA A CA 1
ATOM 722 C C . ALA A 1 98 ? -20.428 -6.553 25.054 1.00 40.16 98 ALA A C 1
ATOM 724 O O . ALA A 1 98 ? -21.156 -7.072 24.208 1.00 40.16 98 ALA A O 1
ATOM 725 N N . THR A 1 99 ? -20.838 -5.535 25.810 1.00 34.78 99 THR A N 1
ATOM 726 C CA . THR A 1 99 ? -21.907 -4.621 25.399 1.00 34.78 99 THR A CA 1
ATOM 727 C C . THR A 1 99 ? -21.551 -4.115 24.005 1.00 34.78 99 THR A C 1
ATOM 729 O O . THR A 1 99 ? -20.522 -3.462 23.847 1.00 34.78 99 THR A O 1
ATOM 732 N N . ALA A 1 100 ? -22.359 -4.460 23.001 1.00 43.81 100 ALA A N 1
ATOM 733 C CA . ALA A 1 100 ? -22.171 -4.017 21.628 1.00 43.81 100 ALA A CA 1
ATOM 734 C C . ALA A 1 100 ? -22.109 -2.483 21.597 1.00 43.81 100 ALA A C 1
ATOM 736 O O . ALA A 1 100 ? -23.130 -1.806 21.733 1.00 43.81 100 ALA A O 1
ATOM 737 N N . SER A 1 101 ? -20.905 -1.926 21.458 1.00 41.16 101 SER A N 1
ATOM 738 C CA . SER A 1 101 ? -20.753 -0.519 21.131 1.00 41.16 101 SER A CA 1
ATOM 739 C C . SER A 1 101 ? -21.340 -0.331 19.739 1.00 41.16 101 SER A C 1
ATOM 741 O O . SER A 1 101 ? -20.882 -0.946 18.781 1.00 41.16 101 SER A O 1
ATOM 743 N N . SER A 1 102 ? -22.352 0.519 19.623 1.00 47.12 102 SER A N 1
ATOM 744 C CA . SER A 1 102 ? -23.055 0.868 18.384 1.00 47.12 102 SER A CA 1
ATOM 745 C C . SER A 1 102 ? -22.206 1.644 17.365 1.00 47.12 102 SER A C 1
ATOM 747 O O . SER A 1 102 ? -22.761 2.251 16.453 1.00 47.12 102 SER A O 1
ATOM 749 N N . THR A 1 103 ? -20.883 1.670 17.519 1.00 52.19 103 THR A N 1
ATOM 750 C CA . THR A 1 103 ? -19.971 2.232 16.525 1.00 52.19 103 THR A CA 1
ATOM 751 C C . THR A 1 103 ? -19.560 1.089 15.603 1.00 52.19 103 THR A C 1
ATOM 753 O O . THR A 1 103 ? -18.937 0.142 16.092 1.00 52.19 103 THR A O 1
ATOM 756 N N . PRO A 1 104 ? -19.922 1.118 14.307 1.00 56.16 104 PRO A N 1
ATOM 757 C CA . PRO A 1 104 ? -19.415 0.128 13.367 1.00 56.16 104 PRO A CA 1
ATOM 758 C C . PRO A 1 104 ? -17.879 0.137 13.412 1.00 56.16 104 PRO A C 1
ATOM 760 O O . PRO A 1 104 ? -17.291 1.208 13.593 1.00 56.16 104 PRO A O 1
ATOM 763 N N . PRO A 1 105 ? -17.223 -1.031 13.296 1.00 68.06 105 PRO A N 1
ATOM 764 C CA . PRO A 1 105 ? -15.768 -1.087 13.287 1.00 68.06 105 PRO A CA 1
ATOM 765 C C . PRO A 1 105 ? -15.225 -0.177 12.182 1.00 68.06 105 PRO A C 1
ATOM 767 O O . PRO A 1 105 ? -15.809 -0.104 11.097 1.00 68.06 105 PRO A O 1
ATOM 770 N N . SER A 1 106 ? -14.129 0.530 12.473 1.00 83.31 106 SER A N 1
ATOM 771 C CA . SER A 1 106 ? -13.465 1.385 11.489 1.00 83.31 106 SER A CA 1
ATOM 772 C C . SER A 1 106 ? -13.169 0.579 10.218 1.00 83.31 106 SER A C 1
ATOM 774 O O . SER A 1 106 ? -12.699 -0.557 10.333 1.00 83.31 106 SER A O 1
ATOM 776 N N . PRO A 1 107 ? -13.445 1.120 9.019 1.00 93.38 107 PRO A N 1
ATOM 777 C CA . PRO A 1 107 ? -13.177 0.405 7.781 1.00 93.38 107 PRO A CA 1
ATOM 778 C C . PRO A 1 107 ? -11.694 0.069 7.631 1.00 93.38 107 PRO A C 1
ATOM 780 O O . PRO A 1 107 ? -10.835 0.832 8.066 1.00 93.38 107 PRO A O 1
ATOM 783 N N . VAL A 1 108 ? -11.398 -1.033 6.948 1.00 95.38 108 VAL A N 1
ATOM 784 C CA . VAL A 1 108 ? -10.045 -1.422 6.529 1.00 95.38 108 VAL A CA 1
ATOM 785 C C . VAL A 1 108 ? -9.956 -1.428 5.010 1.00 95.38 108 VAL A C 1
ATOM 787 O O . VAL A 1 108 ? -10.950 -1.687 4.330 1.00 95.38 108 VAL A O 1
ATOM 790 N N . LEU A 1 109 ? -8.769 -1.157 4.462 1.00 97.38 109 LEU A N 1
ATOM 791 C CA . LEU A 1 109 ? -8.534 -1.316 3.030 1.00 97.38 109 LEU A CA 1
ATOM 792 C C . LEU A 1 109 ? -8.358 -2.804 2.711 1.00 97.38 109 LEU A C 1
ATOM 794 O O . LEU A 1 109 ? -7.364 -3.412 3.106 1.00 97.38 109 LEU A O 1
ATOM 798 N N . ARG A 1 110 ? -9.300 -3.377 1.963 1.00 96.62 110 ARG A N 1
ATOM 799 C CA . ARG A 1 110 ? -9.181 -4.721 1.395 1.00 96.62 110 ARG A CA 1
ATOM 800 C C . ARG A 1 110 ? -8.601 -4.640 -0.009 1.00 96.62 110 ARG A C 1
ATOM 802 O O . ARG A 1 110 ? -8.990 -3.780 -0.797 1.00 96.62 110 ARG A O 1
ATOM 809 N N . VAL A 1 111 ? -7.734 -5.596 -0.321 1.00 96.31 111 VAL A N 1
ATOM 810 C CA . VAL A 1 111 ? -7.205 -5.834 -1.663 1.00 96.31 111 VAL A CA 1
ATOM 811 C C . VAL A 1 111 ? -7.670 -7.210 -2.125 1.00 96.31 111 VAL A C 1
ATOM 813 O O . VAL A 1 111 ? -7.465 -8.199 -1.423 1.00 96.31 111 VAL A O 1
ATOM 816 N N . THR A 1 112 ? -8.306 -7.275 -3.290 1.00 94.00 112 THR A N 1
ATOM 817 C CA . THR A 1 112 ? -8.776 -8.531 -3.885 1.00 94.00 112 THR A CA 1
ATOM 818 C C . THR A 1 112 ? -7.717 -9.088 -4.835 1.00 94.00 112 THR A C 1
ATOM 820 O O . THR A 1 112 ? -7.102 -8.355 -5.606 1.00 94.00 112 THR A O 1
ATOM 823 N N . TYR A 1 113 ? -7.502 -10.401 -4.785 1.00 93.69 113 TYR A N 1
ATOM 824 C CA . TYR A 1 113 ? -6.615 -11.117 -5.701 1.00 93.69 113 TYR A CA 1
ATOM 825 C C . TYR A 1 113 ? -7.437 -12.170 -6.456 1.00 93.69 113 TYR A C 1
ATOM 827 O O . TYR A 1 113 ? -7.640 -13.270 -5.938 1.00 93.69 113 TYR A O 1
ATOM 835 N N . PRO A 1 114 ? -7.966 -11.854 -7.655 1.00 92.75 114 PRO A N 1
ATOM 836 C CA . PRO A 1 114 ? -8.754 -12.801 -8.439 1.00 92.75 114 PRO A CA 1
ATOM 837 C C . PRO A 1 114 ? -7.990 -14.095 -8.749 1.00 92.75 114 PRO A C 1
ATOM 839 O O . PRO A 1 114 ? -6.763 -14.100 -8.890 1.00 92.75 114 PRO A O 1
ATOM 842 N N . SER A 1 115 ? -8.715 -15.207 -8.898 1.00 91.56 115 SER A N 1
ATOM 843 C CA . SER A 1 115 ? -8.108 -16.497 -9.249 1.00 91.56 115 SER A CA 1
ATOM 844 C C . SER A 1 115 ? -7.338 -16.404 -10.572 1.00 91.56 115 SER A C 1
ATOM 846 O O . SER A 1 115 ? -7.849 -15.887 -11.565 1.00 91.56 115 SER A O 1
ATOM 848 N N . GLY A 1 116 ? -6.097 -16.898 -10.582 1.00 90.69 116 GLY A N 1
ATOM 849 C CA . GLY A 1 116 ? -5.204 -16.828 -11.743 1.00 90.69 116 GLY A CA 1
ATOM 850 C C . GLY A 1 116 ? -4.477 -15.488 -11.928 1.00 90.69 116 GLY A C 1
ATOM 851 O O . GLY A 1 116 ? -3.705 -15.359 -12.879 1.00 90.69 116 GLY A O 1
ATOM 852 N N . SER A 1 117 ? -4.676 -14.512 -11.036 1.00 92.25 117 SER A N 1
ATOM 853 C CA . SER A 1 117 ? -3.929 -13.249 -11.036 1.00 92.25 117 SER A CA 1
ATOM 854 C C . SER A 1 117 ? -2.484 -13.420 -10.554 1.00 92.25 117 SER A C 1
ATOM 856 O O . SER A 1 117 ? -2.182 -14.309 -9.757 1.00 92.25 117 SER A O 1
ATOM 858 N N . TYR A 1 118 ? -1.556 -12.591 -11.049 1.00 85.06 118 TYR A N 1
ATOM 859 C CA . TYR A 1 118 ? -0.145 -12.669 -10.627 1.00 85.06 118 TYR A CA 1
ATOM 860 C C . TYR A 1 118 ? 0.681 -11.380 -10.793 1.00 85.06 118 TYR A C 1
ATOM 862 O O . TYR A 1 118 ? 1.789 -11.297 -10.252 1.00 85.06 118 TYR A O 1
ATOM 870 N N . SER A 1 119 ? 0.212 -10.377 -11.550 1.00 81.00 119 SER A N 1
ATOM 871 C CA . SER A 1 119 ? 0.902 -9.082 -11.706 1.00 81.00 119 SER A CA 1
ATOM 872 C C . SER A 1 119 ? 0.061 -8.050 -12.468 1.00 81.00 119 SER A C 1
ATOM 874 O O . SER A 1 119 ? -0.768 -8.429 -13.292 1.00 81.00 119 SER A O 1
ATOM 876 N N . HIS A 1 120 ? 0.387 -6.760 -12.308 1.00 79.25 120 HIS A N 1
ATOM 877 C CA . HIS A 1 120 ? -0.246 -5.643 -13.034 1.00 79.25 120 HIS A CA 1
ATOM 878 C C . HIS A 1 120 ? -1.779 -5.682 -12.882 1.00 79.25 120 HIS A C 1
ATOM 880 O O . HIS A 1 120 ? -2.266 -6.079 -11.829 1.00 79.25 120 HIS A O 1
ATOM 886 N N . ASP A 1 121 ? -2.525 -5.347 -13.934 1.00 76.94 121 ASP A N 1
ATOM 887 C CA . ASP A 1 121 ? -3.995 -5.306 -13.968 1.00 76.94 121 ASP A CA 1
ATOM 888 C C . ASP A 1 121 ? -4.699 -6.670 -13.876 1.00 76.94 121 ASP A C 1
ATOM 890 O O . ASP A 1 121 ? -5.871 -6.786 -14.222 1.00 76.94 121 ASP A O 1
ATOM 894 N N . THR A 1 122 ? -4.004 -7.733 -13.460 1.00 85.56 122 THR A N 1
ATOM 895 C CA . THR A 1 122 ? -4.654 -9.039 -13.257 1.00 85.56 122 THR A CA 1
ATOM 896 C C . THR A 1 122 ? -5.162 -9.232 -11.834 1.00 85.56 122 THR A C 1
ATOM 898 O O . THR A 1 122 ? -6.051 -10.055 -11.640 1.00 85.56 122 THR A O 1
ATOM 901 N N . GLY A 1 123 ? -4.603 -8.517 -10.851 1.00 86.81 123 GLY A N 1
ATOM 902 C CA . GLY A 1 123 ? -5.015 -8.602 -9.452 1.00 86.81 123 GLY A CA 1
ATOM 903 C C . GLY A 1 123 ? -4.092 -7.849 -8.499 1.00 86.81 123 GLY A C 1
ATOM 904 O O . GLY A 1 123 ? -2.912 -7.618 -8.794 1.00 86.81 123 GLY A O 1
ATOM 905 N N . GLY A 1 124 ? -4.615 -7.526 -7.319 1.00 92.69 124 GLY A N 1
ATOM 906 C CA . GLY A 1 124 ? -3.937 -6.653 -6.368 1.00 92.69 124 GLY A CA 1
ATOM 907 C C . GLY A 1 124 ? -4.060 -5.182 -6.762 1.00 92.69 124 GLY A C 1
ATOM 908 O O . GLY A 1 124 ? -4.884 -4.819 -7.585 1.00 92.69 124 GLY A O 1
ATOM 909 N N . ALA A 1 125 ? -3.221 -4.318 -6.191 1.00 94.44 125 ALA A N 1
ATOM 910 C CA . ALA A 1 125 ? -3.190 -2.906 -6.562 1.00 94.44 125 ALA A CA 1
ATOM 911 C C . ALA A 1 125 ? -1.776 -2.330 -6.491 1.00 94.44 125 ALA A C 1
ATOM 913 O O . ALA A 1 125 ? -0.916 -2.825 -5.751 1.00 94.44 125 ALA A O 1
ATOM 914 N N . GLN A 1 126 ? -1.543 -1.256 -7.244 1.00 93.56 126 GLN A N 1
ATOM 915 C CA . GLN A 1 126 ? -0.284 -0.521 -7.223 1.00 93.56 126 GLN A CA 1
ATOM 916 C C . GLN A 1 126 ? -0.526 0.985 -7.274 1.00 93.56 126 GLN A C 1
ATOM 918 O O . GLN A 1 126 ? -1.216 1.492 -8.152 1.00 93.56 126 GLN A O 1
ATOM 923 N N . PHE A 1 127 ? 0.096 1.706 -6.349 1.00 93.06 127 PHE A N 1
ATOM 924 C CA . PHE A 1 127 ? 0.150 3.162 -6.325 1.00 93.06 127 PHE A CA 1
ATOM 925 C C . PHE A 1 127 ? 1.381 3.613 -5.537 1.00 93.06 127 PHE A C 1
ATOM 927 O O . PHE A 1 127 ? 1.958 2.851 -4.756 1.00 93.06 127 PHE A O 1
ATOM 934 N N . TYR A 1 128 ? 1.774 4.869 -5.726 1.00 91.44 128 TYR A N 1
ATOM 935 C CA . TYR A 1 128 ? 2.832 5.503 -4.948 1.00 91.44 128 TYR A CA 1
ATOM 936 C C . TYR A 1 128 ? 2.250 6.683 -4.185 1.00 91.44 128 TYR A C 1
ATOM 938 O O . TYR A 1 128 ? 1.941 7.700 -4.793 1.00 91.44 128 TYR A O 1
ATOM 946 N N . ALA A 1 129 ? 2.123 6.565 -2.865 1.00 91.00 129 ALA A N 1
ATOM 947 C CA . ALA A 1 129 ? 1.808 7.710 -2.020 1.00 91.00 129 ALA A CA 1
ATOM 948 C C . ALA A 1 129 ? 3.070 8.561 -1.839 1.00 91.00 129 ALA A C 1
ATOM 950 O O . ALA A 1 129 ? 4.112 8.055 -1.407 1.00 91.00 129 ALA A O 1
ATOM 951 N N . LEU A 1 130 ? 2.993 9.840 -2.202 1.00 86.38 130 LEU A N 1
ATOM 952 C CA . LEU A 1 130 ? 4.098 10.771 -2.043 1.00 86.38 130 LEU A CA 1
ATOM 953 C C . LEU A 1 130 ? 3.971 11.478 -0.705 1.00 86.38 130 LEU A C 1
ATOM 955 O O . LEU A 1 130 ? 2.975 12.142 -0.416 1.00 86.38 130 LEU A O 1
ATOM 959 N N . TRP A 1 131 ? 5.027 11.403 0.095 1.00 78.88 131 TRP A N 1
ATOM 960 C CA . TRP A 1 131 ? 5.151 12.270 1.250 1.00 78.88 131 TRP A CA 1
ATOM 961 C C . TRP A 1 131 ? 5.994 13.480 0.879 1.00 78.88 131 TRP A C 1
ATOM 963 O O . TRP A 1 131 ? 7.218 13.478 0.990 1.00 78.88 131 TRP A O 1
ATOM 973 N N . ASN A 1 132 ? 5.312 14.534 0.443 1.00 66.25 132 ASN A N 1
ATOM 974 C CA . ASN A 1 132 ? 5.928 15.845 0.356 1.00 66.25 132 ASN A CA 1
ATOM 975 C C . ASN A 1 132 ? 5.901 16.433 1.764 1.00 66.25 132 ASN A C 1
ATOM 977 O O . ASN A 1 132 ? 4.825 16.588 2.346 1.00 66.25 132 ASN A O 1
ATOM 981 N N . ALA A 1 133 ? 7.066 16.728 2.344 1.00 51.97 133 ALA A N 1
ATOM 982 C CA . ALA A 1 133 ? 7.096 17.527 3.556 1.00 51.97 133 ALA A CA 1
ATOM 983 C C . ALA A 1 133 ? 6.338 18.825 3.250 1.00 51.97 133 ALA A C 1
ATOM 985 O O . ALA A 1 133 ? 6.741 19.588 2.377 1.00 51.97 133 ALA A O 1
ATOM 986 N N . SER A 1 134 ? 5.256 19.099 3.973 1.00 45.50 134 SER A N 1
ATOM 987 C CA . SER A 1 134 ? 4.539 20.378 3.906 1.00 45.50 134 SER A CA 1
ATOM 988 C C . SER A 1 134 ? 5.400 21.567 4.367 1.00 45.50 134 SER A C 1
ATOM 990 O O . SER A 1 134 ? 4.914 22.691 4.448 1.00 45.50 134 SER A O 1
ATOM 992 N N . ASN A 1 135 ? 6.679 21.337 4.679 1.00 44.59 135 ASN A N 1
ATOM 993 C CA . ASN A 1 135 ? 7.660 22.378 4.897 1.00 44.59 135 ASN A CA 1
ATOM 994 C C . ASN A 1 135 ? 8.202 22.864 3.552 1.00 44.59 135 ASN A C 1
ATOM 996 O O . ASN A 1 135 ? 8.768 22.109 2.765 1.00 44.59 135 ASN A O 1
ATOM 1000 N N . SER A 1 136 ? 8.078 24.168 3.347 1.00 43.44 136 SER A N 1
ATOM 1001 C CA . SER A 1 136 ? 8.545 24.992 2.229 1.00 43.44 136 SER A CA 1
ATOM 1002 C C . SER A 1 136 ? 10.060 24.945 1.940 1.00 43.44 136 SER A C 1
ATOM 1004 O O . SER A 1 136 ? 10.585 25.831 1.272 1.00 43.44 136 SER A O 1
ATOM 1006 N N . THR A 1 137 ? 10.784 23.937 2.431 1.00 49.06 137 THR A N 1
ATOM 1007 C CA . THR A 1 137 ? 12.249 23.837 2.378 1.00 49.06 137 THR A CA 1
ATOM 1008 C C . THR A 1 137 ? 12.776 22.808 1.378 1.00 49.06 137 THR A C 1
ATOM 1010 O O . THR A 1 137 ? 13.984 22.758 1.171 1.00 49.06 137 THR A O 1
ATOM 1013 N N . GLY A 1 138 ? 11.920 21.985 0.753 1.00 54.22 138 GLY A N 1
ATOM 1014 C CA . GLY A 1 138 ? 12.377 20.952 -0.191 1.00 54.22 138 GLY A CA 1
ATOM 1015 C C . GLY A 1 138 ? 13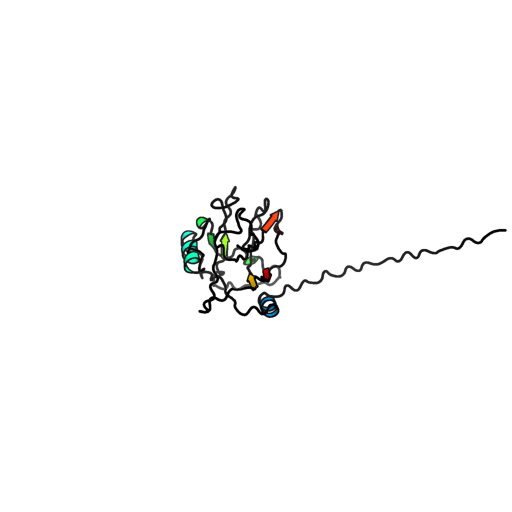.284 19.893 0.454 1.00 54.22 138 GLY A C 1
ATOM 1016 O O . GLY A 1 138 ? 14.125 19.302 -0.221 1.00 54.22 138 GLY A O 1
ATOM 1017 N N . ALA A 1 139 ? 13.155 19.690 1.770 1.00 60.66 139 ALA A N 1
ATOM 1018 C CA . ALA A 1 139 ? 14.009 18.785 2.528 1.00 60.66 139 ALA A CA 1
ATOM 1019 C C . ALA A 1 139 ? 13.812 17.329 2.078 1.00 60.66 139 ALA A C 1
ATOM 1021 O O . ALA A 1 139 ? 12.697 16.807 2.074 1.00 60.66 139 ALA A O 1
ATOM 1022 N N . GLN A 1 140 ? 14.914 16.677 1.714 1.00 74.38 140 GLN A N 1
ATOM 1023 C CA . GLN A 1 140 ? 14.947 15.265 1.345 1.00 74.38 140 GLN A CA 1
ATOM 1024 C C . GLN A 1 140 ? 14.995 14.406 2.612 1.00 74.38 140 GLN A C 1
ATOM 1026 O O . GLN A 1 140 ? 15.809 14.653 3.504 1.00 74.38 140 GLN A O 1
ATOM 1031 N N . PHE A 1 141 ? 14.142 13.385 2.695 1.00 81.56 141 PHE A N 1
ATOM 1032 C CA . PHE A 1 141 ? 14.208 12.405 3.776 1.00 81.56 141 PHE A CA 1
ATOM 1033 C C . PHE A 1 141 ? 15.341 11.408 3.507 1.00 81.56 141 PHE A C 1
ATOM 1035 O O . PHE A 1 141 ? 15.334 10.713 2.493 1.00 81.56 141 PHE A O 1
ATOM 1042 N N . THR A 1 142 ? 16.303 11.319 4.425 1.00 84.88 142 THR A N 1
ATOM 1043 C CA . THR A 1 142 ? 17.411 10.343 4.375 1.00 84.88 142 THR A CA 1
ATOM 1044 C C . THR A 1 142 ? 17.133 9.086 5.198 1.00 84.88 142 THR A C 1
ATOM 1046 O O . THR A 1 142 ? 17.743 8.044 4.956 1.00 84.88 142 THR A O 1
ATOM 1049 N N . SER A 1 143 ? 16.175 9.176 6.127 1.00 86.69 143 SER A N 1
ATOM 1050 C CA . SER A 1 143 ? 15.719 8.068 6.961 1.00 86.69 143 SER A CA 1
ATOM 1051 C C . SER A 1 143 ? 14.205 8.082 7.114 1.00 86.69 143 SER A C 1
ATOM 1053 O O . SER A 1 143 ? 13.605 9.132 7.344 1.00 86.69 143 SER A O 1
ATOM 1055 N N . MET A 1 144 ? 13.583 6.910 6.997 1.00 88.44 144 MET A N 1
ATOM 1056 C CA . MET A 1 144 ? 12.134 6.740 7.115 1.00 88.44 144 MET A CA 1
ATOM 1057 C C . MET A 1 144 ? 11.799 5.442 7.843 1.00 88.44 144 MET A C 1
ATOM 1059 O O . MET A 1 144 ? 12.533 4.459 7.739 1.00 88.44 144 MET A O 1
ATOM 1063 N N . LEU A 1 145 ? 10.665 5.467 8.541 1.00 90.00 145 LEU A N 1
ATOM 1064 C CA . LEU A 1 145 ? 10.025 4.319 9.166 1.00 90.00 145 LEU A CA 1
ATOM 1065 C C . LEU A 1 145 ? 8.634 4.141 8.552 1.00 90.00 145 LEU A C 1
ATOM 1067 O O . LEU A 1 145 ? 7.788 5.023 8.678 1.00 90.00 145 LEU A O 1
ATOM 1071 N N . LEU A 1 146 ? 8.405 2.998 7.905 1.00 91.00 146 LEU A N 1
ATOM 1072 C CA . LEU A 1 146 ? 7.080 2.561 7.465 1.00 91.00 146 LEU A CA 1
ATOM 1073 C C . LEU A 1 146 ? 6.520 1.500 8.416 1.00 91.00 146 LEU A C 1
ATOM 1075 O O . LEU A 1 146 ? 7.177 0.491 8.679 1.00 91.00 146 LEU A O 1
ATOM 1079 N N . THR A 1 147 ? 5.286 1.709 8.870 1.00 89.94 147 THR A N 1
ATOM 1080 C CA . THR A 1 147 ? 4.535 0.752 9.689 1.00 89.94 147 THR A CA 1
ATOM 1081 C C . THR A 1 147 ? 3.127 0.592 9.151 1.00 89.94 147 THR A C 1
ATOM 1083 O O . THR A 1 147 ? 2.480 1.582 8.815 1.00 89.94 147 THR A O 1
ATOM 1086 N N . TYR A 1 148 ? 2.652 -0.643 9.098 1.00 91.62 148 TYR A N 1
ATOM 1087 C CA . TYR A 1 148 ? 1.285 -0.992 8.741 1.00 91.62 148 TYR A CA 1
ATOM 1088 C C . TYR A 1 148 ? 0.938 -2.338 9.372 1.00 91.62 148 TYR A C 1
ATOM 1090 O O . TYR A 1 148 ? 1.825 -3.135 9.684 1.00 91.62 148 TYR A O 1
ATOM 1098 N N . GLU A 1 149 ? -0.353 -2.582 9.535 1.00 89.62 149 GLU A N 1
ATOM 1099 C CA . GLU A 1 149 ? -0.888 -3.891 9.880 1.00 89.62 149 GLU A CA 1
ATOM 1100 C C . GLU A 1 149 ? -1.427 -4.538 8.606 1.00 89.62 149 GLU A C 1
ATOM 1102 O O . GLU A 1 149 ? -1.969 -3.864 7.728 1.00 89.62 149 GLU A O 1
ATOM 1107 N N . VAL A 1 150 ? -1.223 -5.845 8.480 1.00 91.94 150 VAL A N 1
ATOM 1108 C CA . VAL A 1 150 ? -1.744 -6.647 7.377 1.00 91.94 150 VAL A CA 1
ATOM 1109 C C . VAL A 1 150 ? -2.317 -7.924 7.961 1.00 91.94 150 VAL A C 1
ATOM 1111 O O . VAL A 1 150 ? -1.721 -8.529 8.854 1.00 91.94 150 VAL A O 1
ATOM 1114 N N . ALA A 1 151 ? -3.474 -8.319 7.454 1.00 89.44 151 ALA A N 1
ATOM 1115 C CA . ALA A 1 151 ? -4.124 -9.565 7.795 1.00 89.44 151 ALA A CA 1
ATOM 1116 C C . ALA A 1 151 ? -4.474 -10.299 6.501 1.00 89.44 151 ALA A C 1
ATOM 1118 O O . ALA A 1 151 ? -4.790 -9.676 5.486 1.00 89.44 151 ALA A O 1
ATOM 1119 N N . PHE A 1 152 ? -4.370 -11.620 6.552 1.00 90.81 152 PHE A N 1
ATOM 1120 C CA . PHE A 1 152 ? -4.715 -12.513 5.458 1.00 90.81 152 PHE A CA 1
ATOM 1121 C C . PHE A 1 152 ? -5.892 -13.362 5.915 1.00 90.81 152 PHE A C 1
ATOM 1123 O O . PHE A 1 152 ? -5.926 -13.794 7.071 1.00 90.81 152 PHE A O 1
ATOM 1130 N N . ASP A 1 153 ? -6.848 -13.588 5.018 1.00 89.56 153 ASP A N 1
ATOM 1131 C CA . ASP A 1 153 ? -7.959 -14.490 5.295 1.00 89.56 153 ASP A CA 1
ATOM 1132 C C . ASP A 1 153 ? -7.428 -15.892 5.626 1.00 89.56 153 ASP A C 1
ATOM 1134 O O . ASP A 1 153 ? -6.355 -16.304 5.174 1.00 89.56 153 ASP A O 1
ATOM 1138 N N . SER A 1 154 ? -8.168 -16.643 6.442 1.00 86.75 154 SER A N 1
ATOM 1139 C CA . SER A 1 154 ? -7.732 -17.969 6.904 1.00 86.75 154 SER A CA 1
ATOM 1140 C C . SER A 1 154 ? -7.511 -18.977 5.771 1.00 86.75 154 SER A C 1
ATOM 1142 O O . SER A 1 154 ? -6.801 -19.963 5.953 1.00 86.75 154 SER A O 1
ATOM 1144 N N . ASP A 1 155 ? -8.140 -18.743 4.624 1.00 88.12 155 ASP A N 1
ATOM 1145 C CA . ASP A 1 155 ? -8.073 -19.532 3.397 1.00 88.12 155 ASP A CA 1
ATOM 1146 C C . ASP A 1 155 ? -7.238 -18.854 2.296 1.00 88.12 155 ASP A C 1
ATOM 1148 O O . ASP A 1 155 ? -7.301 -19.262 1.135 1.00 88.12 155 ASP A O 1
ATOM 1152 N N . PHE A 1 156 ? -6.431 -17.844 2.642 1.00 90.31 156 PHE A N 1
ATOM 1153 C CA . PHE A 1 156 ? -5.532 -17.195 1.694 1.00 90.31 156 PHE A CA 1
ATOM 1154 C C . PHE A 1 156 ? -4.538 -18.201 1.092 1.00 90.31 156 PHE A C 1
ATOM 1156 O O . PHE A 1 156 ? -3.743 -18.827 1.798 1.00 90.31 156 PHE A O 1
ATOM 1163 N N . ASP A 1 157 ? -4.561 -18.336 -0.236 1.00 91.38 157 ASP A N 1
ATOM 1164 C CA . ASP 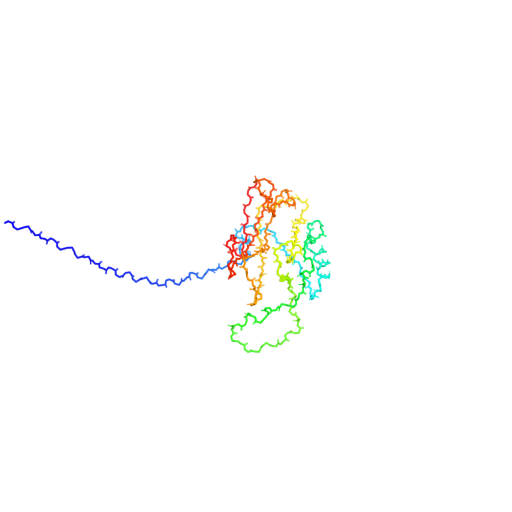A 1 157 ? -3.633 -19.195 -0.968 1.00 91.38 157 ASP A CA 1
ATOM 1165 C C . ASP A 1 157 ? -2.296 -18.472 -1.196 1.00 91.38 157 ASP A C 1
ATOM 1167 O O . ASP A 1 157 ? -2.164 -17.575 -2.030 1.00 91.38 157 ASP A O 1
ATOM 1171 N N . TRP A 1 158 ? -1.275 -18.881 -0.445 1.00 90.31 158 TRP A N 1
ATOM 1172 C CA . TRP A 1 158 ? 0.064 -18.292 -0.497 1.00 90.31 158 TRP A CA 1
ATOM 1173 C C . TRP A 1 158 ? 0.794 -18.528 -1.829 1.00 90.31 158 TRP A C 1
ATOM 1175 O O . TRP A 1 158 ? 1.694 -17.755 -2.185 1.00 90.31 158 TRP A O 1
ATOM 1185 N N . VAL A 1 159 ? 0.433 -19.592 -2.559 1.00 91.75 159 VAL A N 1
ATOM 1186 C CA . VAL A 1 159 ? 1.050 -20.037 -3.819 1.00 91.75 159 VAL A CA 1
ATOM 1187 C C . VAL A 1 159 ? 2.589 -19.992 -3.762 1.00 91.75 159 VAL A C 1
ATOM 1189 O O . VAL A 1 159 ? 3.225 -20.805 -3.097 1.00 91.75 159 VAL A O 1
ATOM 1192 N N . LYS A 1 160 ? 3.212 -19.046 -4.477 1.00 90.75 160 LYS A N 1
ATOM 1193 C CA . LYS A 1 160 ? 4.670 -18.863 -4.592 1.00 90.75 160 LYS A CA 1
ATOM 1194 C C . LYS A 1 160 ? 5.156 -17.579 -3.916 1.00 90.75 160 LYS A C 1
ATOM 1196 O O . LYS A 1 160 ? 6.351 -17.278 -3.969 1.00 90.75 160 LYS A O 1
ATOM 1201 N N . GLY A 1 161 ? 4.249 -16.813 -3.319 1.00 91.12 161 GLY A N 1
ATOM 1202 C CA . GLY A 1 161 ? 4.534 -15.494 -2.778 1.00 91.12 161 GLY A CA 1
ATOM 1203 C C . GLY A 1 161 ? 3.932 -14.329 -3.564 1.00 91.12 161 GLY A C 1
ATOM 1204 O O . GLY A 1 161 ? 3.378 -14.492 -4.650 1.00 91.12 161 GLY A O 1
ATOM 1205 N N . GLY A 1 162 ? 4.111 -13.127 -3.025 1.00 90.94 162 GLY A N 1
ATOM 1206 C CA . GLY A 1 162 ? 3.634 -11.873 -3.606 1.00 90.94 162 GLY A CA 1
ATOM 1207 C C . GLY A 1 162 ? 4.188 -10.657 -2.869 1.00 90.94 162 GLY A C 1
ATOM 1208 O O . GLY A 1 162 ? 5.073 -10.798 -2.030 1.00 90.94 162 GLY A O 1
ATOM 1209 N N . LYS A 1 163 ? 3.752 -9.453 -3.254 1.00 91.75 163 LYS A N 1
ATOM 1210 C CA . LYS A 1 163 ? 4.376 -8.174 -2.860 1.00 91.75 163 LYS A CA 1
ATOM 1211 C C . LYS A 1 163 ? 3.530 -7.447 -1.820 1.00 91.75 163 LYS A C 1
ATOM 1213 O O . LYS A 1 163 ? 2.340 -7.252 -2.042 1.00 91.75 163 LYS A O 1
ATOM 1218 N N . LEU A 1 164 ? 4.175 -6.944 -0.774 1.00 92.94 164 LEU A N 1
ATOM 1219 C CA . LEU A 1 164 ? 3.599 -6.043 0.222 1.00 92.94 164 LEU A CA 1
ATOM 1220 C C . 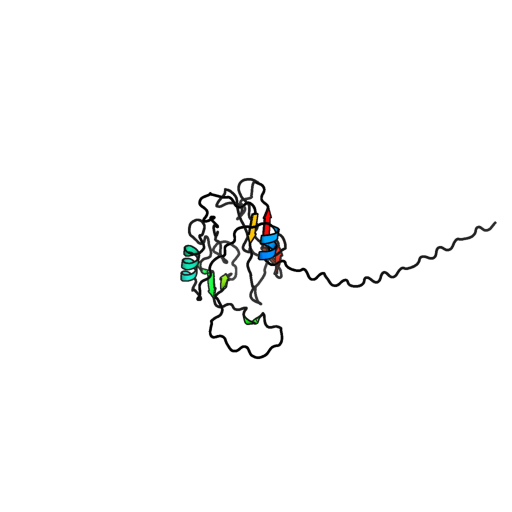LEU A 1 164 ? 4.111 -4.603 0.052 1.00 92.94 164 LEU A C 1
ATOM 1222 O O . LEU A 1 164 ? 5.151 -4.382 -0.589 1.00 92.94 164 LEU A O 1
ATOM 1226 N N . PRO A 1 165 ? 3.406 -3.613 0.636 1.00 93.56 165 PRO A N 1
ATOM 1227 C CA . PRO A 1 165 ? 3.851 -2.225 0.649 1.00 93.56 165 PRO A CA 1
ATOM 1228 C C . PRO A 1 165 ? 5.261 -2.060 1.231 1.00 93.56 165 PRO A C 1
ATOM 1230 O O . PRO A 1 165 ? 5.679 -2.768 2.151 1.00 93.56 165 PRO A O 1
ATOM 1233 N N . GLY A 1 166 ? 6.003 -1.093 0.694 1.00 92.00 166 GLY A N 1
ATOM 1234 C CA . GLY A 1 166 ? 7.361 -0.778 1.126 1.00 92.00 166 GLY A CA 1
ATOM 1235 C C . GLY A 1 166 ? 7.785 0.619 0.704 1.00 92.00 166 GLY A C 1
ATOM 1236 O O . GLY A 1 166 ? 7.076 1.299 -0.039 1.00 92.00 166 GLY A O 1
ATOM 1237 N N . LEU A 1 167 ? 8.962 1.037 1.164 1.00 90.62 167 LEU A N 1
ATOM 1238 C CA . LEU A 1 167 ? 9.509 2.350 0.842 1.00 90.62 167 LEU A CA 1
ATOM 1239 C C . LEU A 1 167 ? 10.194 2.345 -0.529 1.00 90.62 167 LEU A C 1
ATOM 1241 O O . LEU A 1 167 ? 10.777 1.344 -0.970 1.00 90.62 167 LEU A O 1
ATOM 1245 N N . ARG A 1 168 ? 10.167 3.506 -1.178 1.00 87.44 168 ARG A N 1
ATOM 1246 C CA . ARG A 1 168 ? 10.982 3.824 -2.352 1.00 87.44 168 ARG A CA 1
ATOM 1247 C C . ARG A 1 168 ? 11.595 5.207 -2.200 1.00 87.44 168 ARG A C 1
ATOM 1249 O O . ARG A 1 168 ? 11.068 6.033 -1.461 1.00 87.44 168 ARG A O 1
ATOM 1256 N N . GLY A 1 169 ? 12.622 5.479 -2.989 1.00 85.44 169 GLY A N 1
ATOM 1257 C CA . GLY A 1 169 ? 13.163 6.823 -3.135 1.00 85.44 169 GLY A CA 1
ATOM 1258 C C . GLY A 1 169 ? 14.146 6.927 -4.293 1.00 85.44 169 GLY A C 1
ATOM 1259 O O . GLY A 1 169 ? 14.349 5.965 -5.037 1.00 85.44 169 GLY A O 1
ATOM 1260 N N . GLY A 1 170 ? 14.749 8.106 -4.418 1.00 81.69 170 GLY A N 1
ATOM 1261 C CA . GLY A 1 170 ? 15.650 8.498 -5.501 1.00 81.69 170 GLY A CA 1
ATOM 1262 C C . GLY A 1 170 ? 14.965 9.293 -6.613 1.00 81.69 170 GLY A C 1
ATOM 1263 O O . GLY A 1 170 ? 13.751 9.487 -6.604 1.00 81.69 170 GLY A O 1
ATOM 1264 N N . ALA A 1 171 ? 15.780 9.802 -7.537 1.00 78.62 171 ALA A N 1
ATOM 1265 C CA . ALA A 1 171 ? 15.369 10.759 -8.562 1.00 78.62 171 ALA A CA 1
ATOM 1266 C C . ALA A 1 171 ? 14.463 10.152 -9.644 1.00 78.62 171 ALA A C 1
ATOM 1268 O O . ALA A 1 171 ? 13.674 10.865 -10.262 1.00 78.62 171 ALA A O 1
ATOM 1269 N N . ASP A 1 172 ? 14.570 8.845 -9.887 1.00 79.00 172 ASP A N 1
ATOM 1270 C CA . ASP A 1 172 ? 13.719 8.162 -10.855 1.00 79.00 172 ASP A CA 1
ATOM 1271 C C . ASP A 1 172 ? 12.333 7.863 -10.257 1.00 79.00 172 ASP A C 1
ATOM 1273 O O . ASP A 1 172 ? 12.150 6.949 -9.442 1.00 79.00 172 ASP A O 1
ATOM 1277 N N . ALA A 1 173 ? 11.347 8.646 -10.705 1.00 70.00 173 ALA A N 1
ATOM 1278 C CA . ALA A 1 173 ? 9.949 8.563 -10.300 1.00 70.00 173 ALA A CA 1
ATOM 1279 C C . ALA A 1 173 ? 9.197 7.333 -10.855 1.00 70.00 173 ALA A C 1
ATOM 1281 O O . ALA A 1 173 ? 8.127 7.020 -10.322 1.00 70.00 173 ALA A O 1
ATOM 1282 N N . TYR A 1 174 ? 9.776 6.549 -11.769 1.00 71.38 174 TYR A N 1
ATOM 1283 C CA . TYR A 1 174 ? 9.124 5.368 -12.364 1.00 71.38 174 TYR A CA 1
ATOM 1284 C C . TYR A 1 174 ? 9.971 4.077 -12.323 1.00 71.38 174 TYR A C 1
ATOM 1286 O O . TYR A 1 174 ? 9.458 2.992 -12.595 1.00 71.38 174 TYR A O 1
ATOM 1294 N N . GLY A 1 175 ? 11.256 4.165 -11.970 1.00 70.94 175 GLY A N 1
ATOM 1295 C CA . GLY A 1 175 ? 12.192 3.037 -11.923 1.00 70.94 175 GLY A CA 1
ATOM 1296 C C . GLY A 1 175 ? 12.156 2.175 -10.651 1.00 70.94 175 GLY A C 1
ATOM 1297 O O . GLY A 1 175 ? 11.293 2.293 -9.781 1.00 70.94 175 GLY A O 1
ATOM 1298 N N . CYS A 1 176 ? 13.138 1.274 -10.534 1.00 71.62 176 CYS A N 1
ATOM 1299 C CA . CYS A 1 176 ? 13.367 0.386 -9.379 1.00 71.62 176 CYS A CA 1
ATOM 1300 C C . CYS A 1 176 ? 12.264 -0.637 -9.069 1.00 71.62 176 CYS A C 1
ATOM 1302 O O . CYS A 1 176 ? 12.164 -1.160 -7.951 1.00 71.62 176 CYS A O 1
ATOM 1304 N N . SER A 1 177 ? 11.460 -0.975 -10.074 1.00 68.69 177 SER A N 1
ATOM 1305 C CA . SER A 1 177 ? 10.508 -2.083 -10.044 1.00 68.69 177 SER A CA 1
ATOM 1306 C C . SER A 1 177 ? 10.402 -2.739 -11.433 1.00 68.69 177 SER A C 1
ATOM 1308 O O . SER A 1 177 ? 11.043 -2.292 -12.381 1.00 68.69 177 SER A O 1
ATOM 1310 N N . GLY A 1 178 ? 9.675 -3.856 -11.560 1.00 63.59 178 GLY A N 1
ATOM 1311 C CA . GLY A 1 178 ? 9.375 -4.457 -12.873 1.00 63.59 178 GLY A CA 1
ATOM 1312 C C . GLY A 1 178 ? 10.586 -4.888 -13.720 1.00 63.59 178 GLY A C 1
ATOM 1313 O O . GLY A 1 178 ? 10.466 -4.991 -14.933 1.00 63.59 178 GLY A O 1
ATOM 1314 N N . GLY A 1 179 ? 11.756 -5.117 -13.111 1.00 66.19 179 GLY A N 1
ATOM 1315 C CA . GLY A 1 179 ? 12.996 -5.458 -13.825 1.00 66.19 179 GLY A CA 1
ATOM 1316 C C . GLY A 1 179 ? 13.905 -4.265 -14.145 1.00 66.19 179 GLY A C 1
ATOM 1317 O O . GLY A 1 179 ? 15.048 -4.478 -14.548 1.00 66.19 179 GLY A O 1
ATOM 1318 N N . GLN A 1 180 ? 13.460 -3.032 -13.887 1.00 73.00 180 GLN A N 1
ATOM 1319 C CA . GLN A 1 180 ? 14.310 -1.840 -13.918 1.00 73.00 180 GLN A CA 1
ATOM 1320 C C . GLN A 1 180 ? 15.175 -1.814 -12.659 1.00 73.00 180 GLN A C 1
ATOM 1322 O O . GLN A 1 180 ? 14.686 -1.571 -11.555 1.00 73.00 180 GLN A O 1
ATOM 1327 N N . ARG A 1 181 ? 16.459 -2.145 -12.808 1.00 73.81 181 ARG A N 1
ATOM 1328 C CA . ARG A 1 181 ? 17.384 -2.281 -11.677 1.00 73.81 181 ARG A CA 1
ATOM 1329 C C . ARG A 1 181 ? 17.849 -0.914 -11.180 1.00 73.81 181 ARG A C 1
ATOM 1331 O O . ARG A 1 181 ? 18.106 -0.007 -11.970 1.00 73.81 181 ARG A O 1
ATOM 1338 N N . ALA A 1 182 ? 18.016 -0.804 -9.865 1.00 80.00 182 ALA A N 1
ATOM 1339 C CA . ALA A 1 182 ? 18.781 0.287 -9.280 1.00 80.00 182 ALA A CA 1
ATOM 1340 C C . ALA A 1 182 ? 20.223 0.235 -9.812 1.00 80.00 182 ALA A C 1
ATOM 1342 O O . ALA A 1 182 ? 20.824 -0.839 -9.868 1.00 80.00 182 ALA A O 1
ATOM 1343 N N . ASN A 1 183 ? 20.771 1.385 -10.196 1.00 80.00 183 ASN A N 1
ATOM 1344 C CA . ASN A 1 183 ? 22.160 1.538 -10.641 1.00 80.00 183 ASN A CA 1
ATOM 1345 C C . ASN A 1 183 ? 23.059 2.168 -9.559 1.00 80.00 183 ASN A C 1
ATOM 1347 O O . ASN A 1 183 ? 24.219 2.469 -9.824 1.00 80.00 183 ASN A O 1
ATOM 1351 N N . GLY A 1 184 ? 22.519 2.365 -8.352 1.00 77.38 184 GLY A N 1
ATOM 1352 C CA . GLY A 1 184 ? 23.208 2.967 -7.211 1.00 77.38 184 GLY A CA 1
ATOM 1353 C C . GLY A 1 184 ? 22.996 4.475 -7.059 1.00 77.38 184 GLY A C 1
ATOM 1354 O O . GLY A 1 184 ? 23.263 4.993 -5.982 1.00 77.38 184 GLY A O 1
ATOM 1355 N N . SER A 1 185 ? 22.480 5.172 -8.076 1.00 80.06 185 SER A N 1
ATOM 1356 C CA . SER A 1 185 ? 22.226 6.622 -8.019 1.00 80.06 185 SER A CA 1
ATOM 1357 C C . SER A 1 185 ? 20.836 7.045 -8.506 1.00 80.06 185 SER A C 1
ATOM 1359 O O . SER A 1 185 ? 20.407 8.162 -8.231 1.00 80.06 185 SER A O 1
ATOM 1361 N N . ASN A 1 186 ? 20.107 6.172 -9.208 1.00 78.31 186 ASN A N 1
ATOM 1362 C CA . ASN A 1 186 ? 18.797 6.489 -9.777 1.00 78.31 186 ASN A CA 1
ATOM 1363 C C . ASN A 1 186 ? 17.640 6.357 -8.776 1.00 78.31 186 ASN A C 1
ATOM 1365 O O . ASN A 1 186 ? 16.825 7.272 -8.663 1.00 78.31 186 ASN A O 1
ATOM 1369 N N . CYS A 1 187 ? 17.540 5.226 -8.076 1.00 85.69 187 CYS A N 1
ATOM 1370 C CA . CYS A 1 187 ? 16.442 4.928 -7.161 1.00 85.69 187 CYS A CA 1
ATOM 1371 C C . CYS A 1 187 ? 16.730 3.719 -6.260 1.00 85.69 187 CYS A C 1
ATOM 1373 O O . CYS A 1 187 ? 17.691 2.975 -6.463 1.00 85.69 187 CYS A O 1
ATOM 1375 N N . PHE A 1 188 ? 15.851 3.495 -5.283 1.00 86.62 188 PHE A N 1
ATOM 1376 C CA . PHE A 1 188 ? 15.780 2.263 -4.500 1.00 86.62 188 PHE A CA 1
ATOM 1377 C C . PHE A 1 188 ? 14.320 1.866 -4.233 1.00 86.62 188 PHE A C 1
ATOM 1379 O O . PHE A 1 188 ? 13.424 2.712 -4.208 1.00 86.62 188 PHE A O 1
ATOM 1386 N N . SER A 1 189 ? 14.080 0.573 -4.001 1.00 87.12 189 SER A N 1
ATOM 1387 C CA . SER A 1 189 ? 12.815 0.061 -3.468 1.00 87.12 189 SER A CA 1
ATOM 1388 C C . SER A 1 189 ? 13.072 -1.041 -2.445 1.00 87.12 189 SER A C 1
ATOM 1390 O O . SER A 1 189 ? 14.026 -1.807 -2.552 1.00 87.12 189 SER A O 1
ATOM 1392 N N . THR A 1 190 ? 12.230 -1.089 -1.420 1.00 88.56 190 THR A N 1
ATOM 1393 C CA . THR A 1 190 ? 12.416 -1.927 -0.222 1.00 88.56 190 THR A CA 1
ATOM 1394 C C . THR A 1 190 ? 11.081 -2.546 0.173 1.00 88.56 190 THR A C 1
ATOM 1396 O O . THR A 1 190 ? 10.582 -2.417 1.287 1.00 88.56 190 THR A O 1
ATOM 1399 N N . ARG A 1 191 ? 10.442 -3.175 -0.815 1.00 87.50 191 ARG A N 1
ATOM 1400 C CA . ARG A 1 191 ? 9.199 -3.916 -0.605 1.00 87.50 191 ARG A CA 1
ATOM 1401 C C . ARG A 1 191 ? 9.471 -5.186 0.179 1.00 87.50 191 ARG A C 1
ATOM 1403 O O . ARG A 1 191 ? 10.511 -5.819 0.006 1.00 87.50 191 ARG A O 1
ATOM 1410 N N . VAL A 1 192 ? 8.495 -5.555 0.991 1.00 89.06 192 VAL A N 1
ATOM 1411 C CA . VAL A 1 192 ? 8.436 -6.870 1.616 1.00 89.06 192 VAL A CA 1
ATOM 1412 C C . VAL A 1 192 ? 7.700 -7.806 0.662 1.00 89.06 192 VAL A C 1
ATOM 1414 O O . VAL A 1 192 ? 6.856 -7.375 -0.125 1.00 89.06 192 VAL A O 1
ATOM 1417 N N . MET A 1 193 ? 8.046 -9.081 0.693 1.00 88.19 193 MET A N 1
ATOM 1418 C CA . MET A 1 193 ? 7.374 -10.138 -0.044 1.00 88.19 193 MET A CA 1
ATOM 1419 C C . MET A 1 193 ? 6.837 -11.160 0.952 1.00 88.19 193 MET A C 1
ATOM 1421 O O . MET A 1 193 ? 7.511 -11.462 1.934 1.00 88.19 193 MET A O 1
ATOM 1425 N N . TRP A 1 194 ? 5.666 -11.732 0.690 1.00 89.75 194 TRP A N 1
ATOM 1426 C CA . TRP A 1 194 ? 5.336 -13.032 1.275 1.00 89.75 194 TRP A CA 1
ATOM 1427 C C . TRP A 1 194 ? 5.840 -14.144 0.357 1.00 89.75 194 TRP A C 1
ATOM 1429 O O . TRP A 1 194 ? 6.086 -13.933 -0.837 1.00 89.75 194 TRP A O 1
ATOM 1439 N N . ARG A 1 195 ? 5.997 -15.327 0.928 1.00 89.44 195 ARG A N 1
ATOM 1440 C CA . ARG A 1 195 ? 6.492 -16.566 0.332 1.00 89.44 195 ARG A CA 1
ATOM 1441 C C . ARG A 1 195 ? 5.492 -17.694 0.613 1.00 89.44 195 ARG A C 1
ATOM 1443 O O . ARG A 1 195 ? 4.462 -17.432 1.245 1.00 89.44 195 ARG A O 1
ATOM 1450 N N . PRO A 1 196 ? 5.715 -18.910 0.074 1.00 90.38 196 PRO A N 1
ATOM 1451 C CA . PRO A 1 196 ? 4.878 -20.053 0.416 1.00 90.38 196 PRO A CA 1
ATOM 1452 C C . PRO A 1 196 ? 4.700 -20.176 1.932 1.00 90.38 196 PRO A C 1
ATOM 1454 O O . PRO A 1 196 ? 5.597 -19.822 2.692 1.00 90.38 196 PRO A O 1
ATOM 1457 N N . GLU A 1 197 ? 3.523 -20.639 2.350 1.00 85.94 197 GLU A N 1
ATOM 1458 C CA . GLU A 1 197 ? 3.180 -20.863 3.766 1.00 85.94 197 GLU A CA 1
ATOM 1459 C C . GLU A 1 197 ? 3.168 -19.595 4.645 1.00 85.94 197 GLU A C 1
ATOM 1461 O O . GLU A 1 197 ? 3.133 -19.682 5.869 1.00 85.94 197 GLU A O 1
ATOM 1466 N N . GLY A 1 198 ? 3.154 -18.404 4.038 1.00 81.38 198 GLY A N 1
ATOM 1467 C CA . GLY A 1 198 ? 3.090 -17.135 4.767 1.00 81.38 198 GLY A CA 1
ATOM 1468 C C . GLY A 1 198 ? 4.418 -16.668 5.343 1.00 81.38 198 GLY A C 1
ATOM 1469 O O . GLY A 1 198 ? 4.456 -15.713 6.121 1.00 81.38 198 GLY A O 1
ATOM 1470 N N . GLU A 1 199 ? 5.524 -17.288 4.934 1.00 81.06 199 GLU A N 1
ATOM 1471 C CA . GLU A 1 199 ? 6.855 -16.796 5.265 1.00 81.06 199 GLU A CA 1
ATOM 1472 C C . GLU A 1 199 ? 7.079 -15.396 4.665 1.00 81.06 199 GLU A C 1
ATOM 1474 O O . GLU A 1 199 ? 6.692 -15.107 3.533 1.00 81.06 199 GLU A O 1
ATOM 1479 N N . GLY A 1 200 ? 7.714 -14.494 5.410 1.00 67.69 200 GLY A N 1
ATOM 1480 C CA . GLY A 1 200 ? 8.106 -13.180 4.898 1.00 67.69 200 GLY A CA 1
ATOM 1481 C C . GLY A 1 200 ? 9.524 -13.208 4.325 1.00 67.69 200 GLY A C 1
ATOM 1482 O O . GLY A 1 200 ? 10.448 -13.643 5.006 1.00 67.69 200 GLY A O 1
ATOM 1483 N N . GLU A 1 201 ? 9.729 -12.677 3.118 1.00 55.34 201 GLU A N 1
ATOM 1484 C CA . GLU A 1 201 ? 11.056 -12.382 2.565 1.00 55.34 201 GLU A CA 1
ATOM 1485 C C . GLU A 1 201 ? 11.212 -10.881 2.299 1.00 55.34 201 GLU A C 1
ATOM 1487 O O . GLU A 1 201 ? 10.370 -10.217 1.701 1.00 55.34 201 GLU A O 1
ATOM 1492 N N . GLY A 1 202 ? 12.324 -10.337 2.770 1.00 53.31 202 GLY A N 1
ATOM 1493 C CA . GLY A 1 202 ? 12.548 -8.911 2.959 1.00 53.31 202 GLY A CA 1
ATOM 1494 C C . GLY A 1 202 ? 13.256 -8.730 4.295 1.00 53.31 202 GLY A C 1
ATOM 1495 O O . GLY A 1 202 ? 13.347 -9.675 5.078 1.00 53.31 202 GLY A O 1
ATOM 1496 N N . MET A 1 203 ? 13.827 -7.557 4.564 1.00 38.66 203 MET A N 1
ATOM 1497 C CA . MET A 1 203 ? 14.557 -7.345 5.815 1.00 38.66 203 MET A CA 1
ATOM 1498 C C . MET A 1 203 ? 13.594 -7.540 6.999 1.00 38.66 203 MET A C 1
ATOM 1500 O O . MET A 1 203 ? 12.692 -6.738 7.219 1.00 38.66 203 MET A O 1
ATOM 1504 N N . SER A 1 204 ? 13.746 -8.664 7.704 1.00 31.77 204 SER A N 1
ATOM 1505 C CA . SER A 1 204 ? 12.884 -9.071 8.812 1.00 31.77 204 SER A CA 1
ATOM 1506 C C . SER A 1 204 ? 13.023 -8.084 9.964 1.00 31.77 204 SER A C 1
ATOM 1508 O O . SER A 1 204 ? 14.071 -8.024 10.612 1.00 31.77 204 SER A O 1
ATOM 1510 N N . ARG A 1 205 ? 11.971 -7.281 10.149 1.00 38.47 205 ARG A N 1
ATOM 1511 C CA . ARG A 1 205 ? 11.449 -6.645 11.373 1.00 38.47 205 ARG A CA 1
ATOM 1512 C C . ARG A 1 205 ? 10.340 -5.697 10.906 1.00 38.47 205 ARG A C 1
ATOM 1514 O O . ARG A 1 205 ? 10.541 -4.990 9.926 1.00 38.47 205 ARG A O 1
ATOM 1521 N N . SER A 1 206 ? 9.188 -5.667 11.577 1.00 36.72 206 SER A N 1
ATOM 1522 C CA . SER A 1 206 ? 7.996 -4.846 11.251 1.00 36.72 206 SER A CA 1
ATOM 1523 C C . SER A 1 206 ? 8.195 -3.323 11.421 1.00 36.72 206 SER A C 1
ATOM 1525 O O . SER A 1 206 ? 7.323 -2.596 11.881 1.00 36.72 206 SER A O 1
ATOM 1527 N N . CYS A 1 207 ? 9.389 -2.850 11.091 1.00 39.06 207 CYS A N 1
ATOM 1528 C CA . CYS A 1 207 ? 9.887 -1.497 11.143 1.00 39.06 207 CYS A CA 1
ATOM 1529 C C . CYS A 1 207 ? 11.020 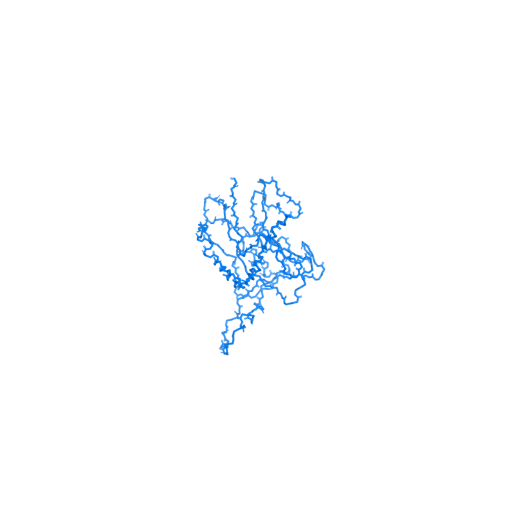-1.461 10.114 1.00 39.06 207 CYS A C 1
ATOM 1531 O O . CYS A 1 207 ? 12.156 -1.852 10.397 1.00 39.06 207 CYS A O 1
ATOM 1533 N N . LEU A 1 208 ? 10.684 -1.088 8.881 1.00 41.62 208 LEU A N 1
ATOM 1534 C CA . LEU A 1 208 ? 11.701 -0.872 7.869 1.00 41.62 208 LEU A CA 1
ATOM 1535 C C . LEU A 1 208 ? 12.345 0.483 8.152 1.00 41.62 208 LEU A C 1
ATOM 1537 O O . LEU A 1 208 ? 11.745 1.520 7.884 1.00 41.62 208 LEU A O 1
ATOM 1541 N N . LEU A 1 209 ? 13.553 0.446 8.703 1.00 40.28 209 LEU A N 1
ATOM 1542 C CA . LEU A 1 209 ? 14.417 1.606 8.864 1.00 40.28 209 LEU A CA 1
ATOM 1543 C C . LEU A 1 209 ? 15.416 1.612 7.723 1.00 40.28 209 LEU A C 1
ATOM 1545 O O . LEU A 1 209 ? 16.252 0.715 7.612 1.00 40.28 209 LEU A O 1
ATOM 1549 N N . LEU A 1 210 ? 15.325 2.629 6.880 1.00 42.69 210 LEU A N 1
ATOM 1550 C CA . LEU A 1 210 ? 16.327 2.870 5.854 1.00 42.69 210 LEU A CA 1
ATOM 1551 C C . LEU A 1 210 ? 17.244 3.982 6.322 1.00 42.69 210 LEU A C 1
ATOM 1553 O O . LEU A 1 210 ? 16.767 5.029 6.740 1.00 42.69 210 LEU A O 1
ATOM 1557 N N . TYR A 1 211 ? 18.546 3.733 6.248 1.00 29.62 211 TYR A N 1
ATOM 1558 C CA . TYR A 1 211 ? 19.579 4.746 6.395 1.00 29.62 211 TYR A CA 1
ATOM 1559 C C . TYR A 1 211 ? 20.189 4.937 5.008 1.00 29.62 211 TYR A C 1
ATOM 1561 O O . TYR A 1 211 ? 20.902 4.061 4.517 1.00 29.62 211 TYR A O 1
ATOM 1569 N N . GLY A 1 212 ? 19.847 6.036 4.341 1.00 29.30 212 GLY A N 1
ATOM 1570 C CA . GLY A 1 212 ? 20.450 6.420 3.070 1.00 29.30 212 GLY A CA 1
ATOM 1571 C C . GLY A 1 212 ? 21.454 7.542 3.292 1.00 29.30 212 GLY A C 1
ATOM 1572 O O . GLY A 1 212 ? 21.055 8.682 3.512 1.00 29.30 212 GLY A O 1
ATOM 1573 N N . ALA A 1 213 ? 22.750 7.234 3.230 1.00 26.17 213 ALA A N 1
ATOM 1574 C CA . ALA A 1 213 ? 23.749 8.240 2.887 1.00 26.17 213 ALA A CA 1
ATOM 1575 C C . ALA A 1 213 ? 23.799 8.294 1.354 1.00 26.17 213 ALA A C 1
ATOM 1577 O O . ALA A 1 213 ? 24.223 7.319 0.733 1.00 26.17 213 ALA A O 1
ATOM 1578 N N . PHE A 1 214 ? 23.287 9.377 0.769 1.00 33.06 214 PHE A N 1
ATOM 1579 C CA . PHE A 1 214 ? 23.505 9.705 -0.640 1.00 33.06 214 PHE A CA 1
ATOM 1580 C C . PHE A 1 214 ? 24.734 10.603 -0.761 1.00 33.06 214 PHE A C 1
ATOM 1582 O O . PHE A 1 214 ? 24.857 11.525 0.079 1.00 33.06 214 PHE A O 1
#

Secondary structure (DSSP, 8-state):
-PPPPPP----------------------HHHHHHHTT------PPPPSS-B-HHHHHHHHHHHTTBGGGS--B-GGGEEEEE-TTTTTT--S--------SSPPPEEEEE---TT--SGGGSS-B--B----SSTT-PPPSEEEE-------TT---TT-EEEEEEEESS-SS-SSTT----SSS-EEEEEEE-GGG-EESSSSSSEEEE---

Organism: NCBI:txid599839